Protein AF-0000000074646386 (afdb_homodimer)

pLDDT: mean 86.37, std 20.9, range [19.61, 98.94]

Radius of gyration: 27.32 Å; Cα contacts (8 Å, |Δi|>4): 917; chains: 2; bounding box: 75×150×39 Å

Solvent-accessible surface area (backbone atoms only — not comparable to full-atom values): 20561 Å² total; per-residue (Å²): 136,85,79,78,77,77,76,77,75,74,77,73,75,72,70,71,71,76,71,85,69,60,72,33,53,73,82,46,59,40,82,45,66,41,58,91,40,28,31,44,36,33,45,31,34,42,47,37,80,89,74,28,36,63,31,43,33,77,40,60,38,65,55,94,51,74,44,52,41,82,66,45,64,50,75,86,69,56,70,34,53,81,59,35,58,28,77,46,59,32,65,51,45,21,26,35,23,25,45,30,35,43,57,39,85,87,71,29,37,62,35,37,39,44,25,23,23,33,46,50,73,41,40,34,25,41,45,43,68,49,66,71,52,31,51,74,75,35,60,27,74,47,73,56,56,89,63,41,37,38,31,27,41,35,34,38,33,61,89,44,95,66,40,43,63,34,39,27,45,20,37,19,38,58,43,60,53,69,29,73,68,74,79,86,66,72,94,120,138,85,79,79,77,77,76,77,76,76,78,73,74,72,71,70,72,75,72,87,70,59,72,35,56,75,81,46,59,40,84,46,65,42,58,91,40,28,30,43,36,32,44,32,33,43,47,37,79,88,74,27,35,64,30,44,30,78,41,60,39,67,53,95,51,74,44,51,42,84,65,45,64,52,75,84,68,54,71,31,53,79,60,36,58,29,79,45,61,32,66,51,44,21,28,36,23,26,44,31,34,43,57,39,85,87,70,30,39,63,36,37,37,44,25,23,23,32,47,48,74,41,40,34,26,40,45,41,68,49,68,71,52,30,52,75,77,36,63,27,73,48,72,57,54,89,64,42,37,40,32,27,41,36,35,39,32,61,91,43,96,66,40,43,61,34,40,26,44,21,36,20,38,59,42,62,56,67,26,70,68,74,77,79,75,74,89,116

Organism: NCBI:txid231223

Foldseek 3Di:
DPPPPPPPPPPPPPVPPPPQDWQDDQQDKHWDFAPFQKAWFKKKKAADQVSLGITIGTDIDHAPQGHWADKDKDPDDFQDDQQFKHKDFDPFQWFFGIKIWGADSVSSDITIMTITIDRPQKGWDPKDKDDWQDDQRGMGIDGHDHQKGFGIKIWGQHDDPSSDIIIITIMTGIDGPDPPDPPPPDDD/DPPPPPPPPPPPPPVPPPPQDWQDDQQDKHWDFAPFQKAWFKKKWAADQVSLGITIGTDIDHAPQGHKADKDKDPDDFQDDQQFKHKDFDPFQWFFGIKIWGADSVSSDITIMTITIDRPQKGFDPKDKDDWQDDQRGMGIDGHDHQKGFGIKIWGQHDDPSSDIIIITIMTGIDGPDPPDPPPDDPD

Nearest PDB structures (foldseek):
  8d2j-assembly2_C  TM=2.102E-01  e=2.873E-01  Leptochilus wrightii
  8d2j-assembly1_A  TM=2.079E-01  e=5.913E-01  Leptochilus wrightii
  8hhl-assembly1_A  TM=3.657E-01  e=8.195E+00  Mycolicibacterium mucogenicum
  8d2j-assembly2_C  TM=2.103E-01  e=3.481E-01  Leptochilus wrightii
  8d2j-assembly1_A  TM=2.080E-01  e=7.175E-01  Leptochilus wrightii

Secondary structure (DSSP, 8-state):
----------------------SS-TT--EEEEPPTT-EEEEEEEEEETTTTEEEEEEEEE--SSS-EEEEEE-SSS-SS-TTSEEEEE-STT-EEEEEEEEEETTTTEEEEEEEEEEETTEEEEEEEEPSPS--TTS-EEEEPPTTEEEEEEEEE-TT-TT---EEEEEEEEEEE---------TT-/----------------------SS-TT--EEEEPPTT-EEEEEEEEEETTTTEEEEEEEEE--SSS-EEEEEE-SSS-SS-TTSEEEEE-STT-EEEEEEEEEETTTTEEEEEEEEEEETT-EEEEEEEPSPS--TTS-EEEEPPTTEEEEEEEEE-TT-TT---EEEEEEEEEE-------------

InterPro domains:
  IPR026645 Dermatopontin [PF14704] (25-175)
  IPR026645 Dermatopontin [PTHR15040] (8-180)

Sequence (376 aa):
MLEFCFSLLLWSVLGLAQAQTWQHDFHQNINFTCPTDQILSRLESEHDNKHQDRRWYLQCTKPKLASVTNCEWNGIGYVNDWDGFMLYQCSDDKVISGIMSVFDGYHKDRRYRFYCCDVADSVAHSCAFTSYQNDYNRKLDYEVPNGWAIKGVFSHHWNNPHEDRRFKFEICKLDSLQCERPDNDILEMLEFCFSLLLWSVLGLAQAQTWQHDFHQNINFTCPTDQILSRLESEHDNKHQDRRWYLQCTKPKLASVTNCEWNGIGYVNDWDGFMLYQCSDDKVISGIMSVFDGYHKDRRYRFYCCDVADSVAHSCAFTSYQNDYNRKLDYEVPNGWAIKGVFSHHWNNPHEDRRFKFEICKLDSLQCERPDNDILE

Structure (mmCIF, N/CA/C/O backbone):
data_AF-0000000074646386-model_v1
#
loop_
_entity.id
_entity.type
_entity.pdbx_description
1 polymer Dermatopontin
#
loop_
_atom_site.group_PDB
_atom_site.id
_atom_site.type_symbol
_atom_site.label_atom_id
_atom_site.label_alt_id
_atom_site.label_comp_id
_atom_site.label_asym_id
_atom_site.label_entity_id
_atom_site.label_seq_id
_atom_site.pdbx_PDB_ins_code
_atom_site.Cartn_x
_atom_site.Cartn_y
_atom_site.Cartn_z
_atom_site.occupancy
_atom_site.B_iso_or_equiv
_atom_site.auth_seq_id
_atom_site.auth_comp_id
_atom_site.auth_asym_id
_atom_site.auth_atom_id
_atom_site.pdbx_PDB_model_num
ATOM 1 N N . MET A 1 1 ? -24.766 75.75 0.417 1 36.97 1 MET A N 1
ATOM 2 C CA . MET A 1 1 ? -24.594 74.5 -0.294 1 36.97 1 MET A CA 1
ATOM 3 C C . MET A 1 1 ? -23.359 73.75 0.213 1 36.97 1 MET A C 1
ATOM 5 O O . MET A 1 1 ? -22.234 74.125 -0.03 1 36.97 1 MET A O 1
ATOM 9 N N . LEU A 1 2 ? -23.438 73.188 1.522 1 45.72 2 LEU A N 1
ATOM 10 C CA . LEU A 1 2 ? -22.438 72.375 2.246 1 45.72 2 LEU A CA 1
ATOM 11 C C . LEU A 1 2 ? -22.141 71.125 1.522 1 45.72 2 LEU A C 1
ATOM 13 O O . LEU A 1 2 ? -23.047 70.25 1.317 1 45.72 2 LEU A O 1
ATOM 17 N N . GLU A 1 3 ? -21.172 71.062 0.597 1 46.97 3 GLU A N 1
ATOM 18 C CA . GLU A 1 3 ? -20.641 69.875 -0.07 1 46.97 3 GLU A CA 1
ATOM 19 C C . GLU A 1 3 ? -20.094 68.875 0.942 1 46.97 3 GLU A C 1
ATOM 21 O O . GLU A 1 3 ? -19.203 69.188 1.722 1 46.97 3 GLU A O 1
ATOM 26 N N . PHE A 1 4 ? -20.969 67.938 1.471 1 50.41 4 PHE A N 1
ATOM 27 C CA . PHE A 1 4 ? -20.531 66.75 2.244 1 50.41 4 PHE A CA 1
ATOM 28 C C . PHE A 1 4 ? -19.594 65.875 1.429 1 50.41 4 PHE A C 1
ATOM 30 O O . PHE A 1 4 ? -19.953 65.375 0.364 1 50.41 4 PHE A O 1
ATOM 37 N N . CYS A 1 5 ? -18.266 66.125 1.485 1 44.88 5 CYS A N 1
ATOM 38 C CA . CYS A 1 5 ? -17.234 65.25 0.971 1 44.88 5 CYS A CA 1
ATOM 39 C C . CYS A 1 5 ? -17.312 63.875 1.652 1 44.88 5 CYS A C 1
ATOM 41 O O . CYS A 1 5 ? -17.078 63.781 2.857 1 44.88 5 CYS A O 1
ATOM 43 N N . PHE A 1 6 ? -18.219 62.938 1.214 1 46.97 6 PHE A N 1
ATOM 44 C CA . PHE A 1 6 ? -18.172 61.531 1.631 1 46.97 6 PHE A CA 1
ATOM 45 C C . PHE A 1 6 ? -16.797 60.938 1.358 1 46.97 6 PHE A C 1
ATOM 47 O O . PHE A 1 6 ? -16.391 60.812 0.204 1 46.97 6 PHE A O 1
ATOM 54 N N . SER A 1 7 ? -15.812 61.125 2.254 1 44.91 7 SER A N 1
ATOM 55 C CA . SER A 1 7 ? -14.586 60.344 2.152 1 44.91 7 SER A CA 1
ATOM 56 C C . SER A 1 7 ? -14.875 58.844 2.256 1 44.91 7 SER A C 1
ATOM 58 O O . SER A 1 7 ? -15.414 58.375 3.262 1 44.91 7 SER A O 1
ATOM 60 N N . LEU A 1 8 ? -15.102 58.156 1.146 1 44.5 8 LEU A N 1
ATOM 61 C CA . LEU A 1 8 ? -15.094 56.688 1.091 1 44.5 8 LEU A CA 1
ATOM 62 C C . LEU A 1 8 ? -13.789 56.125 1.645 1 44.5 8 LEU A C 1
ATOM 64 O O . LEU A 1 8 ? -12.727 56.312 1.046 1 44.5 8 LEU A O 1
ATOM 68 N N . LEU A 1 9 ? -13.641 56.094 2.99 1 44.88 9 LEU A N 1
ATOM 69 C CA . LEU A 1 9 ? -12.555 55.281 3.541 1 44.88 9 LEU A CA 1
ATOM 70 C C . LEU A 1 9 ? -12.617 53.844 3.004 1 44.88 9 LEU A C 1
ATOM 72 O O . LEU A 1 9 ? -13.578 53.125 3.275 1 44.88 9 LEU A O 1
ATOM 76 N N . LEU A 1 10 ? -11.977 53.562 1.865 1 44.94 10 LEU A N 1
ATOM 77 C CA . LEU A 1 10 ? -11.703 52.219 1.432 1 44.94 10 LEU A CA 1
ATOM 78 C C . LEU A 1 10 ? -10.992 51.438 2.525 1 44.94 10 LEU A C 1
ATOM 80 O O . LEU A 1 10 ? -9.844 51.719 2.869 1 44.94 10 LEU A O 1
ATOM 84 N N . TRP A 1 11 ? -11.719 50.844 3.51 1 46.44 11 TRP A N 1
ATOM 85 C CA . TRP A 1 11 ? -11.133 49.812 4.359 1 46.44 11 TRP A CA 1
ATOM 86 C C . TRP A 1 11 ? -10.445 48.719 3.521 1 46.44 11 TRP A C 1
ATOM 88 O O . TRP A 1 11 ? -11.109 47.969 2.818 1 46.44 11 TRP A O 1
ATOM 98 N N . SER A 1 12 ? -9.25 48.969 3.023 1 44.12 12 SER A N 1
ATOM 99 C CA . SER A 1 12 ? -8.445 47.844 2.535 1 44.12 12 SER A CA 1
ATOM 100 C C . SER A 1 12 ? -8.383 46.719 3.566 1 44.12 12 SER A C 1
ATOM 102 O O . SER A 1 12 ? -7.863 46.906 4.668 1 44.12 12 SER A O 1
ATOM 104 N N . VAL A 1 13 ? -9.352 45.875 3.693 1 45.47 13 VAL A N 1
ATOM 105 C CA . VAL A 1 13 ? -9.164 44.594 4.379 1 45.47 13 VAL A CA 1
ATOM 106 C C . VAL A 1 13 ? -7.855 43.969 3.922 1 45.47 13 VAL A C 1
ATOM 108 O O . VAL A 1 13 ? -7.758 43.469 2.791 1 45.47 13 VAL A O 1
ATOM 111 N N . LEU A 1 14 ? -6.707 44.531 4.227 1 42.03 14 LEU A N 1
ATOM 112 C CA . LEU A 1 14 ? -5.531 43.656 4.16 1 42.03 14 LEU A CA 1
ATOM 113 C C . LEU A 1 14 ? -5.832 42.281 4.754 1 42.03 14 LEU A C 1
ATOM 115 O O . LEU A 1 14 ? -6.02 42.156 5.965 1 42.03 14 LEU A O 1
ATOM 119 N N . GLY A 1 15 ? -6.617 41.438 4.113 1 45.84 15 GLY A N 1
ATOM 120 C CA . GLY A 1 15 ? -6.566 40.062 4.516 1 45.84 15 GLY A CA 1
ATOM 121 C C . GLY A 1 15 ? -5.184 39.594 4.953 1 45.84 15 GLY A C 1
ATOM 122 O O . GLY A 1 15 ? -4.277 39.469 4.129 1 45.84 15 GLY A O 1
ATOM 123 N N . LEU A 1 16 ? -4.645 39.938 6.016 1 45.34 16 LEU A N 1
ATOM 124 C CA . LEU A 1 16 ? -3.473 39.281 6.594 1 45.34 16 LEU A CA 1
ATOM 125 C C . LEU A 1 16 ? -3.451 37.812 6.254 1 45.34 16 LEU A C 1
ATOM 127 O O . LEU A 1 16 ? -4.363 37.062 6.633 1 45.34 16 LEU A O 1
ATOM 131 N N . ALA A 1 17 ? -3.025 37.438 5.102 1 49.69 17 ALA A N 1
ATOM 132 C CA . ALA A 1 17 ? -2.684 36.031 4.871 1 49.69 17 ALA A CA 1
ATOM 133 C C . ALA A 1 17 ? -2.094 35.406 6.129 1 49.69 17 ALA A C 1
ATOM 135 O O . ALA A 1 17 ? -1.042 35.812 6.613 1 49.69 17 ALA A O 1
ATOM 136 N N . GLN A 1 18 ? -2.904 35 7.074 1 50.94 18 GLN A N 1
ATOM 137 C CA . GLN A 1 18 ? -2.363 34.281 8.211 1 50.94 18 GLN A CA 1
ATOM 138 C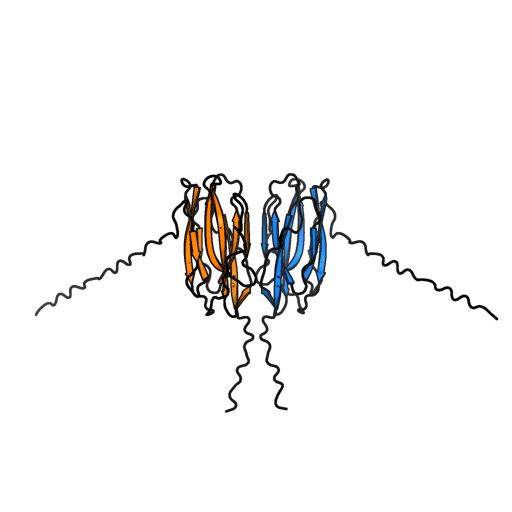 C . GLN A 1 18 ? -1.204 33.375 7.789 1 50.94 18 GLN A C 1
ATOM 140 O O . GLN A 1 18 ? -1.321 32.625 6.828 1 50.94 18 GLN A O 1
ATOM 145 N N . ALA A 1 19 ? 0.027 33.812 7.891 1 58.78 19 ALA A N 1
ATOM 146 C CA . ALA A 1 19 ? 1.279 33.125 7.621 1 58.78 19 ALA A CA 1
ATOM 147 C C . ALA A 1 19 ? 1.183 31.656 8.031 1 58.78 19 ALA A C 1
ATOM 149 O O . ALA A 1 19 ? 0.735 31.344 9.133 1 58.78 19 ALA A O 1
ATOM 150 N N . GLN A 1 20 ? 1.155 30.688 7.254 1 66.75 20 GLN A N 1
ATOM 151 C CA . GLN A 1 20 ? 1.256 29.266 7.543 1 66.75 20 GLN A CA 1
ATOM 152 C C . GLN A 1 20 ? 2.363 28.984 8.555 1 66.75 20 GLN A C 1
ATOM 154 O O . GLN A 1 20 ? 3.502 29.422 8.375 1 66.75 20 GLN A O 1
ATOM 159 N N . THR A 1 21 ? 1.935 28.609 9.766 1 88.12 21 THR A N 1
ATOM 160 C CA . THR A 1 21 ? 2.953 28.25 10.75 1 88.12 21 THR A CA 1
ATOM 161 C C . THR A 1 21 ? 3.213 26.75 10.742 1 88.12 21 THR A C 1
ATOM 163 O O . THR A 1 21 ? 2.279 25.953 10.859 1 88.12 21 THR A O 1
ATOM 166 N N . TRP A 1 22 ? 4.52 26.406 10.422 1 96.38 22 TRP A N 1
ATOM 167 C CA . TRP A 1 22 ? 4.957 25.016 10.484 1 96.38 22 TRP A CA 1
ATOM 168 C C . TRP A 1 22 ? 4.711 24.422 11.867 1 96.38 22 TRP A C 1
ATOM 170 O O . TRP A 1 22 ? 4.836 25.125 12.875 1 96.38 22 TRP A O 1
ATOM 180 N N . GLN A 1 23 ? 4.383 23.141 11.93 1 97.19 23 GLN A N 1
ATOM 181 C CA . GLN A 1 23 ? 4.137 22.469 13.203 1 97.19 23 GLN A CA 1
ATOM 182 C C . GLN A 1 23 ? 5.418 22.359 14.023 1 97.19 23 GLN A C 1
ATOM 184 O O . GLN A 1 23 ? 5.371 22.25 15.25 1 97.19 23 GLN A O 1
ATOM 189 N N . HIS A 1 24 ? 6.523 22.312 13.422 1 97.56 24 HIS A N 1
ATOM 190 C CA . HIS A 1 24 ? 7.84 22.234 14.047 1 97.56 24 HIS A CA 1
ATOM 191 C C . HIS A 1 24 ? 8.914 22.812 13.133 1 97.56 24 HIS A C 1
ATOM 193 O O . HIS A 1 24 ? 8.695 22.969 11.93 1 97.56 24 HIS A O 1
ATOM 199 N N . ASP A 1 25 ? 10.047 23.141 13.734 1 97.38 25 ASP A N 1
ATOM 200 C CA . ASP A 1 25 ? 11.203 23.547 12.945 1 97.38 25 ASP A CA 1
ATOM 201 C C . ASP A 1 25 ? 12.102 22.359 12.633 1 97.38 25 ASP A C 1
ATOM 203 O O . ASP A 1 25 ? 11.875 21.25 13.125 1 97.38 25 ASP A O 1
ATOM 207 N N . PHE A 1 26 ? 13.102 22.641 11.711 1 98.12 26 PHE A N 1
ATOM 208 C CA . PHE A 1 26 ? 14.047 21.594 11.352 1 98.12 26 PHE A CA 1
ATOM 209 C C . PHE A 1 26 ? 14.727 21.031 12.594 1 98.12 26 PHE A C 1
ATOM 211 O O . PHE A 1 26 ? 15.031 21.766 13.531 1 98.12 26 PHE A O 1
ATOM 218 N N . HIS A 1 27 ? 14.953 19.703 12.57 1 98.38 27 HIS A N 1
ATOM 219 C CA . HIS A 1 27 ? 15.648 18.938 13.602 1 98.38 27 HIS A CA 1
ATOM 220 C C . HIS A 1 27 ? 14.805 18.828 14.867 1 98.38 27 HIS A C 1
ATOM 222 O O . HIS A 1 27 ? 15.25 18.266 15.867 1 98.38 27 HIS A O 1
ATOM 228 N N . GLN A 1 28 ? 13.594 19.391 14.883 1 98.31 28 GLN A N 1
ATOM 229 C CA . GLN A 1 28 ? 12.68 19.25 16.016 1 98.31 28 GLN A CA 1
ATOM 230 C C . GLN A 1 28 ? 11.695 18.109 15.773 1 98.31 28 GLN A C 1
ATOM 232 O O . GLN A 1 28 ? 11.398 17.766 14.633 1 98.31 28 GLN A O 1
ATOM 237 N N . ASN A 1 29 ? 11.219 17.531 16.875 1 98.06 29 ASN A N 1
ATOM 238 C CA . ASN A 1 29 ? 10.203 16.484 16.797 1 98.06 29 ASN A CA 1
ATOM 239 C C . ASN A 1 29 ? 8.82 17.062 16.547 1 98.06 29 ASN A C 1
ATOM 241 O O . ASN A 1 29 ? 8.57 18.234 16.859 1 98.06 29 ASN A O 1
ATOM 245 N N . ILE A 1 30 ? 7.992 16.281 15.938 1 98.12 30 ILE A N 1
ATOM 246 C CA . ILE A 1 30 ? 6.586 16.641 15.805 1 98.12 30 ILE A CA 1
ATOM 247 C C . ILE A 1 30 ? 5.719 15.617 16.531 1 98.12 30 ILE A C 1
ATOM 249 O O . ILE A 1 30 ? 6.012 14.422 16.516 1 98.12 30 ILE A O 1
ATOM 253 N N . ASN A 1 31 ? 4.785 16.062 17.312 1 98.12 31 ASN A N 1
ATOM 254 C CA . ASN A 1 31 ? 3.717 15.312 17.969 1 98.12 31 ASN A CA 1
ATOM 255 C C . ASN A 1 31 ? 2.365 16 17.797 1 98.12 31 ASN A C 1
ATOM 257 O O . ASN A 1 31 ? 1.958 16.797 18.641 1 98.12 31 ASN A O 1
ATOM 261 N N . PHE A 1 32 ? 1.747 15.609 16.703 1 98.56 32 PHE A N 1
ATOM 262 C CA . PHE A 1 32 ? 0.55 16.328 16.281 1 98.56 32 PHE A CA 1
ATOM 263 C C . PHE A 1 32 ? -0.645 15.383 16.203 1 98.56 32 PHE A C 1
ATOM 265 O O . PHE A 1 32 ? -0.554 14.305 15.617 1 98.56 32 PHE A O 1
ATOM 272 N N . THR A 1 33 ? -1.726 15.766 16.828 1 98.62 33 THR A N 1
ATOM 273 C CA . THR A 1 33 ? -3.018 15.125 16.609 1 98.62 33 THR A CA 1
ATOM 274 C C . THR A 1 33 ? -4.07 16.156 16.203 1 98.62 33 THR A C 1
ATOM 276 O O . THR A 1 33 ? -4.059 17.281 16.688 1 98.62 33 THR A O 1
ATOM 279 N N . CYS A 1 34 ? -4.957 15.727 15.359 1 98.31 34 CYS A N 1
ATOM 280 C CA . CYS A 1 34 ? -6.055 16.594 14.945 1 98.31 34 CYS A CA 1
ATOM 281 C C . CYS A 1 34 ? -6.953 16.938 16.125 1 98.31 34 CYS A C 1
ATOM 283 O O . CYS A 1 34 ? -7.094 16.125 17.062 1 98.31 34 CYS A O 1
ATOM 285 N N . PRO A 1 35 ? -7.59 18.125 16.031 1 96.56 35 PRO A N 1
ATOM 286 C CA . PRO A 1 35 ? -8.641 18.406 17.016 1 96.56 35 PRO A CA 1
ATOM 287 C C . PRO A 1 35 ? -9.742 17.359 17.031 1 96.56 35 PRO A C 1
ATOM 289 O O . PRO A 1 35 ? -9.875 16.578 16.078 1 96.56 35 PRO A O 1
ATOM 292 N N . THR A 1 36 ? -10.477 17.391 18.172 1 95.31 36 THR A N 1
ATOM 293 C CA . THR A 1 36 ? -11.562 16.438 18.359 1 95.31 36 THR A CA 1
ATOM 294 C C . THR A 1 36 ? -12.469 16.391 17.125 1 95.31 36 THR A C 1
ATOM 296 O O . THR A 1 36 ? -12.812 17.438 16.578 1 95.31 36 THR A O 1
ATOM 299 N N . ASP A 1 37 ? -12.797 15.312 16.641 1 96.44 37 ASP A N 1
ATOM 300 C CA . ASP A 1 37 ? -13.758 15.016 15.578 1 96.44 37 ASP A CA 1
ATOM 301 C C . ASP A 1 37 ? -13.188 15.383 14.211 1 96.44 37 ASP A C 1
ATOM 303 O O . ASP A 1 37 ? -13.945 15.625 13.266 1 96.44 37 ASP A O 1
ATOM 307 N N . GLN A 1 38 ? -11.891 15.477 14.156 1 97.44 38 GLN A N 1
ATOM 308 C CA . GLN A 1 38 ? -11.305 15.828 12.867 1 97.44 38 GLN A CA 1
ATOM 309 C C . GLN A 1 38 ? -10.266 14.797 12.438 1 97.44 38 GLN A C 1
ATOM 311 O O . GLN A 1 38 ? -9.727 14.07 13.266 1 97.44 38 GLN A O 1
ATOM 316 N N . ILE A 1 39 ? -10.055 14.719 11.117 1 98.44 39 ILE A N 1
ATOM 317 C CA . ILE A 1 39 ? -9.055 13.844 10.508 1 98.44 39 ILE A CA 1
ATOM 318 C C . ILE A 1 39 ? -8.109 14.672 9.633 1 98.44 39 ILE A C 1
ATOM 320 O O . ILE A 1 39 ? -8.43 15.797 9.25 1 98.44 39 ILE A O 1
ATOM 324 N N . LEU A 1 40 ? -6.938 14.141 9.414 1 98.62 40 LEU A N 1
ATOM 325 C CA . LEU A 1 40 ? -5.941 14.828 8.594 1 98.62 40 LEU A CA 1
ATOM 326 C C . LEU A 1 40 ? -6.484 15.109 7.195 1 98.62 40 LEU A C 1
ATOM 328 O O . LEU A 1 40 ? -7.043 14.219 6.555 1 98.62 40 LEU A O 1
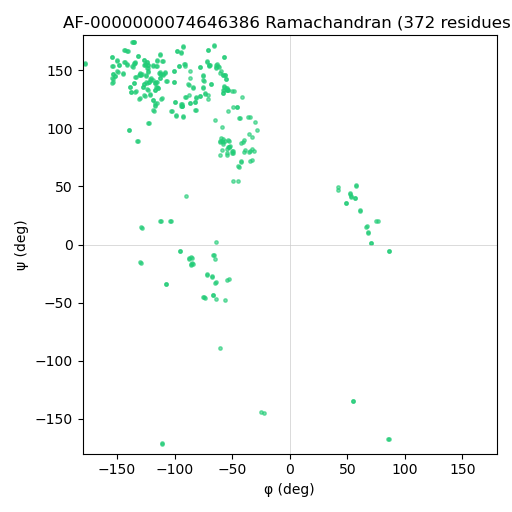ATOM 332 N N . SER A 1 41 ? -6.355 16.359 6.711 1 98.06 41 SER A N 1
ATOM 333 C CA . SER A 1 41 ? -6.984 16.719 5.441 1 98.06 41 SER A CA 1
ATOM 334 C C . SER A 1 41 ? -5.996 17.391 4.504 1 98.06 41 SER A C 1
ATOM 336 O O . SER A 1 41 ? -6.258 17.531 3.307 1 98.06 41 SER A O 1
ATOM 338 N N . ARG A 1 42 ? -4.906 17.844 4.949 1 98.25 42 ARG A N 1
ATOM 339 C CA . ARG A 1 42 ? -3.898 18.5 4.125 1 98.25 42 ARG A CA 1
ATOM 340 C C . ARG A 1 42 ? -2.51 18.375 4.738 1 98.25 42 ARG A C 1
ATOM 342 O O . ARG A 1 42 ? -2.354 18.469 5.957 1 98.25 42 ARG A O 1
ATOM 349 N N . LEU A 1 43 ? -1.547 18.125 3.893 1 98.69 43 LEU A N 1
ATOM 350 C CA . LEU A 1 43 ? -0.156 18 4.309 1 98.69 43 LEU A CA 1
ATOM 351 C C . LEU A 1 43 ? 0.757 18.859 3.453 1 98.69 43 LEU A C 1
ATOM 353 O O . LEU A 1 43 ? 0.711 18.797 2.223 1 98.69 43 LEU A O 1
ATOM 357 N N . GLU A 1 44 ? 1.51 19.672 4.09 1 98.5 44 GLU A N 1
ATOM 358 C CA . GLU A 1 44 ? 2.613 20.375 3.453 1 98.5 44 GLU A CA 1
ATOM 359 C C . GLU A 1 44 ? 3.941 20.062 4.133 1 98.5 44 GLU A C 1
ATOM 361 O O . GLU A 1 44 ? 3.998 19.891 5.352 1 98.5 44 GLU A O 1
ATOM 366 N N . SER A 1 45 ? 4.949 19.953 3.334 1 98.38 45 SER A N 1
ATOM 367 C CA . SER A 1 45 ? 6.277 19.703 3.877 1 98.38 45 SER A CA 1
ATOM 368 C C . SER A 1 45 ? 7.359 20.328 3 1 98.38 45 SER A C 1
ATOM 370 O O . SER A 1 45 ? 7.18 20.469 1.787 1 98.38 45 SER A O 1
ATOM 372 N N . GLU A 1 46 ? 8.383 20.703 3.65 1 97.19 46 GLU A N 1
ATOM 373 C CA . GLU A 1 46 ? 9.539 21.219 2.926 1 97.19 46 GLU A CA 1
ATOM 374 C C . GLU A 1 46 ? 10.844 20.625 3.469 1 97.19 46 GLU A C 1
ATOM 376 O O . GLU A 1 46 ? 10.984 20.438 4.68 1 97.19 46 GLU A O 1
ATOM 381 N N . HIS A 1 47 ? 11.672 20.328 2.57 1 97.44 47 HIS A N 1
ATOM 382 C CA . HIS A 1 47 ? 13.016 19.859 2.908 1 97.44 47 HIS A CA 1
ATOM 383 C C . HIS A 1 47 ? 14.039 20.984 2.773 1 97.44 47 HIS A C 1
ATOM 385 O O . HIS A 1 47 ? 13.93 21.828 1.88 1 97.44 47 HIS A O 1
ATOM 391 N N . ASP A 1 48 ? 14.914 20.969 3.711 1 97 48 ASP A N 1
ATOM 392 C CA . ASP A 1 48 ? 16.031 21.906 3.635 1 97 48 ASP A CA 1
ATOM 393 C C . ASP A 1 48 ? 17.359 21.172 3.52 1 97 48 ASP A C 1
ATOM 395 O O . ASP A 1 48 ? 17.734 20.406 4.414 1 97 48 ASP A O 1
ATOM 399 N N . ASN A 1 49 ? 18.062 21.422 2.42 1 94.81 49 ASN A N 1
ATOM 400 C CA . ASN A 1 49 ? 19.312 20.719 2.131 1 94.81 49 ASN A CA 1
ATOM 401 C C . ASN A 1 49 ? 20.391 21.031 3.17 1 94.81 49 ASN A C 1
ATOM 403 O O . ASN A 1 49 ? 21.281 20.203 3.41 1 94.81 49 ASN A O 1
ATOM 407 N N . LYS A 1 50 ? 20.375 22.203 3.691 1 95.31 50 LYS A N 1
ATOM 408 C CA . LYS A 1 50 ? 21.344 22.562 4.734 1 95.31 50 LYS A CA 1
ATOM 409 C C . LYS A 1 50 ? 21.094 21.75 6.008 1 95.31 50 LYS A C 1
ATOM 411 O O . LYS A 1 50 ? 22.016 21.203 6.598 1 95.31 50 LYS A O 1
ATOM 416 N N . HIS A 1 51 ? 19.844 21.609 6.402 1 96.94 51 HIS A N 1
ATOM 417 C CA . HIS A 1 51 ? 19.453 20.922 7.625 1 96.94 51 HIS A CA 1
ATOM 418 C C . HIS A 1 51 ? 19.312 19.422 7.387 1 96.94 51 HIS A C 1
ATOM 420 O O . HIS A 1 51 ? 19.266 18.641 8.336 1 96.94 51 HIS A O 1
ATOM 426 N N . GLN A 1 52 ? 19.188 19.031 6.086 1 96.06 52 GLN A N 1
ATOM 427 C CA . GLN A 1 52 ? 18.969 17.641 5.695 1 96.06 52 GLN A CA 1
ATOM 428 C C . GLN A 1 52 ? 17.781 17.031 6.445 1 96.06 52 GLN A C 1
ATOM 430 O O . GLN A 1 52 ? 17.891 15.945 7.02 1 96.06 52 GLN A O 1
ATOM 435 N N . ASP A 1 53 ? 16.734 17.812 6.52 1 97.12 53 ASP A N 1
ATOM 436 C CA . ASP A 1 53 ? 15.516 17.453 7.234 1 97.12 53 ASP A CA 1
ATOM 437 C C . ASP A 1 53 ? 14.289 18.094 6.598 1 97.12 53 ASP A C 1
ATOM 439 O O . ASP A 1 53 ? 14.414 19.078 5.855 1 97.12 53 ASP A O 1
ATOM 443 N N . ARG A 1 54 ? 13.102 17.5 6.875 1 97.31 54 ARG A N 1
ATOM 444 C CA . ARG A 1 54 ? 11.836 18.078 6.438 1 97.31 54 ARG A CA 1
ATOM 445 C C . ARG A 1 54 ? 11.016 18.562 7.625 1 97.31 54 ARG A C 1
ATOM 447 O O . ARG A 1 54 ? 11.062 17.984 8.703 1 97.31 54 ARG A O 1
ATOM 454 N N . ARG A 1 55 ? 10.281 19.594 7.441 1 97.94 55 ARG A N 1
ATOM 455 C CA . ARG A 1 55 ? 9.281 20.062 8.406 1 97.94 55 ARG A CA 1
ATOM 456 C C . ARG A 1 55 ? 7.875 19.969 7.828 1 97.94 55 ARG A C 1
ATOM 458 O O . ARG A 1 55 ? 7.703 19.891 6.609 1 97.94 55 ARG A O 1
ATOM 465 N N . TRP A 1 56 ? 6.91 19.922 8.727 1 98.5 56 TRP A N 1
ATOM 466 C CA . TRP A 1 56 ? 5.551 19.609 8.297 1 98.5 56 TRP A CA 1
ATOM 467 C C . TRP A 1 56 ? 4.578 20.703 8.727 1 98.5 56 TRP A C 1
ATOM 469 O O . TRP A 1 56 ? 4.727 21.281 9.805 1 98.5 56 TRP A O 1
ATOM 479 N N . TYR A 1 57 ? 3.689 21.031 7.871 1 98.25 57 TYR A N 1
ATOM 480 C CA . TYR A 1 57 ? 2.453 21.75 8.156 1 98.25 57 TYR A CA 1
ATOM 481 C C . TYR A 1 57 ? 1.235 20.875 7.863 1 98.25 57 TYR A C 1
ATOM 483 O O . TYR A 1 57 ? 1.069 20.391 6.742 1 98.25 57 TYR A O 1
ATOM 491 N N . LEU A 1 58 ? 0.433 20.688 8.922 1 98.56 58 LEU A N 1
ATOM 492 C CA . LEU A 1 58 ? -0.683 19.75 8.836 1 98.56 58 LEU A CA 1
ATOM 493 C C . LEU A 1 58 ? -2.004 20.453 9.141 1 98.56 58 LEU A C 1
ATOM 495 O O . LEU A 1 58 ? -2.072 21.297 10.039 1 98.56 58 LEU A O 1
ATOM 499 N N . GLN A 1 59 ? -3.004 20.078 8.367 1 98.19 59 GLN A N 1
ATOM 500 C CA . GLN A 1 59 ? -4.352 20.594 8.609 1 98.19 59 GLN A CA 1
ATOM 501 C C . GLN A 1 59 ? -5.352 19.438 8.75 1 98.19 59 GLN A C 1
ATOM 503 O O . GLN A 1 59 ? -5.129 18.344 8.227 1 98.19 59 GLN A O 1
ATOM 508 N N . CYS A 1 60 ? -6.426 19.766 9.484 1 97.75 60 CYS A N 1
ATOM 509 C CA . CYS A 1 60 ? -7.465 18.766 9.742 1 97.75 60 CYS A CA 1
ATOM 510 C C . CYS A 1 60 ? -8.836 19.297 9.336 1 97.75 60 CYS A C 1
ATOM 512 O O . CYS A 1 60 ? -9.016 20.5 9.156 1 97.75 60 CYS A O 1
ATOM 514 N N . THR A 1 61 ? -9.727 18.391 9.125 1 97.06 61 THR A N 1
ATOM 515 C CA . THR A 1 61 ? -11.109 18.734 8.812 1 97.06 61 THR A CA 1
ATOM 516 C C . THR A 1 61 ? -12.078 17.766 9.5 1 97.06 61 THR A C 1
ATOM 518 O O . THR A 1 61 ? -11.695 16.656 9.852 1 97.06 61 THR A O 1
ATOM 521 N N . LYS A 1 62 ? -13.266 18.281 9.695 1 95.44 62 LYS A N 1
ATOM 522 C CA . LYS A 1 62 ? -14.336 17.406 10.156 1 95.44 62 LYS A CA 1
ATOM 523 C C . LYS A 1 62 ? -14.953 16.641 9 1 95.44 62 LYS A C 1
ATOM 525 O O . LYS A 1 62 ? -15.484 17.234 8.062 1 95.44 62 LYS A O 1
ATOM 530 N N . PRO A 1 63 ? -14.812 15.297 9.031 1 94.12 63 PRO A N 1
ATOM 531 C CA . PRO A 1 63 ? -15.484 14.562 7.949 1 94.12 63 PRO A CA 1
ATOM 532 C C . PRO A 1 63 ? -17 14.711 7.984 1 94.12 63 PRO A C 1
ATOM 534 O O . PRO A 1 63 ? -17.562 15.055 9.023 1 94.12 63 PRO A O 1
ATOM 537 N N . LYS A 1 64 ? -17.609 14.531 6.738 1 82.88 64 LYS A N 1
ATOM 538 C CA . LYS A 1 64 ? -19.047 14.68 6.605 1 82.88 64 LYS A CA 1
ATOM 539 C C . LYS A 1 64 ? -19.781 13.805 7.617 1 82.88 64 LYS A C 1
ATOM 541 O O . LYS A 1 64 ? -20.875 14.164 8.07 1 82.88 64 LYS A O 1
ATOM 546 N N . LEU A 1 65 ? -18.984 12.758 7.828 1 69.44 65 LEU A N 1
ATOM 547 C CA . LEU A 1 65 ? -19.594 11.906 8.836 1 69.44 65 LEU A CA 1
ATOM 548 C C . LEU A 1 65 ? -19.203 12.352 10.242 1 69.44 65 LEU A C 1
ATOM 550 O O . LEU A 1 65 ? -18.234 13.078 10.414 1 69.44 65 LEU A O 1
ATOM 554 N N . ALA A 1 66 ? -20.047 12.289 11.195 1 66.31 66 ALA A N 1
ATOM 555 C CA . ALA A 1 66 ? -20.141 13.133 12.383 1 66.31 66 ALA A CA 1
ATOM 556 C C . ALA A 1 66 ? -19.031 12.805 13.391 1 66.31 66 ALA A C 1
ATOM 558 O O . ALA A 1 66 ? -18.406 13.711 13.953 1 66.31 66 ALA A O 1
ATOM 559 N N . SER A 1 67 ? -18.734 11.594 13.711 1 89.31 67 SER A N 1
ATOM 560 C CA . SER A 1 67 ? -17.891 11.445 14.883 1 89.31 67 SER A CA 1
ATOM 561 C C . SER A 1 67 ? -16.625 10.641 14.555 1 89.31 67 SER A C 1
ATOM 563 O O . SER A 1 67 ? -16.672 9.703 13.766 1 89.31 67 SER A O 1
ATOM 565 N N . VAL A 1 68 ? -15.516 11.102 14.984 1 96.19 68 VAL A N 1
ATOM 566 C CA . VAL A 1 68 ? -14.219 10.438 14.922 1 96.19 68 VAL A CA 1
ATOM 567 C C . VAL A 1 68 ? -13.875 9.852 16.281 1 96.19 68 VAL A C 1
ATOM 569 O O . VAL A 1 68 ? -13.805 10.578 17.281 1 96.19 68 VAL A O 1
ATOM 572 N N . THR A 1 69 ? -13.812 8.516 16.297 1 95.31 69 THR A N 1
ATOM 573 C CA . THR A 1 69 ? -13.68 7.832 17.578 1 95.31 69 THR A CA 1
ATOM 574 C C . THR A 1 69 ? -12.625 6.727 17.5 1 95.31 69 THR A C 1
ATOM 576 O O . THR A 1 69 ? -12.047 6.492 16.438 1 95.31 69 THR A O 1
ATOM 579 N N . ASN A 1 70 ? -12.305 6.078 18.672 1 96.62 70 ASN A N 1
ATOM 580 C CA . ASN A 1 70 ? -11.414 4.926 18.766 1 96.62 70 ASN A CA 1
ATOM 581 C C . ASN A 1 70 ? -10.031 5.23 18.203 1 96.62 70 ASN A C 1
ATOM 583 O O . ASN A 1 70 ? -9.539 4.496 17.344 1 96.62 70 ASN A O 1
ATOM 587 N N . CYS A 1 71 ? -9.547 6.293 18.672 1 98 71 CYS A N 1
ATOM 588 C CA . CYS A 1 71 ? -8.266 6.762 18.156 1 98 71 CYS A CA 1
ATOM 589 C C . CYS A 1 71 ? -7.105 6.148 18.922 1 98 71 CYS A C 1
ATOM 591 O O . CYS A 1 71 ? -7.172 6.02 20.156 1 98 71 CYS A O 1
ATOM 593 N N . GLU A 1 72 ? -6.039 5.719 18.188 1 98.25 72 GLU A N 1
ATOM 594 C CA . GLU A 1 72 ? -4.852 5.148 18.828 1 98.25 72 GLU A CA 1
ATOM 595 C C . GLU A 1 72 ? -3.615 5.344 17.953 1 98.25 72 GLU A C 1
ATOM 597 O O . GLU A 1 72 ? -3.713 5.375 16.719 1 98.25 72 GLU A O 1
ATOM 602 N N . TRP A 1 73 ? -2.52 5.512 18.625 1 98.62 73 TRP A N 1
ATOM 603 C CA . TRP A 1 73 ? -1.252 5.457 17.906 1 98.62 73 TRP A CA 1
ATOM 604 C C . TRP A 1 73 ? -0.951 4.039 17.438 1 98.62 73 TRP A C 1
ATOM 606 O O . TRP A 1 73 ? -1.414 3.068 18.047 1 98.62 73 TRP A O 1
ATOM 616 N N . ASN A 1 74 ? -0.123 4.039 16.297 1 97.12 74 ASN A N 1
ATOM 617 C CA . ASN A 1 74 ? 0.282 2.707 15.859 1 97.12 74 ASN A CA 1
ATOM 618 C C . ASN A 1 74 ? 1.049 1.964 16.953 1 97.12 74 ASN A C 1
ATOM 620 O O . ASN A 1 74 ? 1.756 2.58 17.75 1 97.12 74 ASN A O 1
ATOM 624 N N . GLY A 1 75 ? 1.002 0.72 17.047 1 90 75 GLY A N 1
ATOM 625 C CA . GLY A 1 75 ? 1.648 -0.182 17.984 1 90 75 GLY A CA 1
ATOM 626 C C . GLY A 1 75 ? 2.924 0.386 18.578 1 90 75 GLY A C 1
ATOM 627 O O . GLY A 1 75 ? 3.041 1.6 18.766 1 90 75 GLY A O 1
ATOM 628 N N . ILE A 1 76 ? 3.811 -0.471 18.766 1 91 76 ILE A N 1
ATOM 629 C CA . ILE A 1 76 ? 5.016 -0.071 19.484 1 91 76 ILE A CA 1
ATOM 630 C C . ILE A 1 76 ? 6.062 0.431 18.484 1 91 76 ILE A C 1
ATOM 632 O O . ILE A 1 76 ? 6.352 -0.234 17.484 1 91 76 ILE A O 1
ATOM 636 N N . GLY A 1 77 ? 6.473 1.594 18.828 1 94.62 77 GLY A N 1
ATOM 637 C CA . GLY A 1 77 ? 7.613 2.1 18.094 1 94.62 77 GLY A CA 1
ATOM 638 C C . GLY A 1 77 ? 7.227 2.799 16.797 1 94.62 77 GLY A C 1
ATOM 639 O O . GLY A 1 77 ? 6.082 3.232 16.641 1 94.62 77 GLY A O 1
ATOM 640 N N . TYR A 1 78 ? 8.188 3.051 15.984 1 98.12 78 TYR A N 1
ATOM 641 C CA . TYR A 1 78 ? 8.031 3.771 14.727 1 98.12 78 TYR A CA 1
ATOM 642 C C . TYR A 1 78 ? 7.75 2.809 13.578 1 98.12 78 TYR A C 1
ATOM 644 O O . TYR A 1 78 ? 8.094 1.627 13.656 1 98.12 78 TYR A O 1
ATOM 652 N N . VAL A 1 79 ? 7.098 3.336 12.547 1 97.81 79 VAL A N 1
ATOM 653 C CA . VAL A 1 79 ? 6.625 2.461 11.484 1 97.81 79 VAL A CA 1
ATOM 654 C C . VAL A 1 79 ? 7.738 2.238 10.461 1 97.81 79 VAL A C 1
ATOM 656 O O . VAL A 1 79 ? 7.613 1.39 9.578 1 97.81 79 VAL A O 1
ATOM 659 N N . ASN A 1 80 ? 8.82 2.992 10.531 1 96.19 80 ASN A N 1
ATOM 660 C CA . ASN A 1 80 ? 9.953 2.83 9.633 1 96.19 80 ASN A CA 1
ATOM 661 C C . ASN A 1 80 ? 11.281 2.844 10.391 1 96.19 80 ASN A C 1
ATOM 663 O O . ASN A 1 80 ? 11.383 3.445 11.461 1 96.19 80 ASN A O 1
ATOM 667 N N . ASP A 1 81 ? 12.305 2.227 9.758 1 94.06 81 ASP A N 1
ATOM 668 C CA . ASP A 1 81 ? 13.672 2.336 10.25 1 94.06 81 ASP A CA 1
ATOM 669 C C . ASP A 1 81 ? 14.414 3.471 9.547 1 94.06 81 ASP A C 1
ATOM 671 O O . ASP A 1 81 ? 13.961 3.986 8.523 1 94.06 81 ASP A O 1
ATOM 675 N N . TRP A 1 82 ? 15.523 3.768 10.211 1 94.62 82 TRP A N 1
ATOM 676 C CA . TRP A 1 82 ? 16.375 4.773 9.578 1 94.62 82 TRP A CA 1
ATOM 677 C C . TRP A 1 82 ? 16.781 4.34 8.172 1 94.62 82 TRP A C 1
ATOM 679 O O . TRP A 1 82 ? 17.125 3.178 7.949 1 94.62 82 TRP A O 1
ATOM 689 N N . ASP A 1 83 ? 16.656 5.266 7.18 1 91.19 83 ASP A N 1
ATOM 690 C CA . ASP A 1 83 ? 17.156 5.102 5.812 1 91.19 83 ASP A CA 1
ATOM 691 C C . ASP A 1 83 ? 16.391 3.994 5.09 1 91.19 83 ASP A C 1
ATOM 693 O O . ASP A 1 83 ? 16.859 3.475 4.074 1 91.19 83 ASP A O 1
ATOM 697 N N . GLY A 1 84 ? 15.289 3.621 5.625 1 87.62 84 GLY A N 1
ATOM 698 C CA . GLY A 1 84 ? 14.539 2.514 5.055 1 87.62 84 GLY A CA 1
ATOM 699 C C . GLY A 1 84 ? 13.227 2.943 4.422 1 87.62 84 GLY A C 1
ATOM 700 O O . GLY A 1 84 ? 12.992 4.137 4.219 1 87.62 84 GLY A O 1
ATOM 701 N N . PHE A 1 85 ? 12.391 1.964 4.031 1 90.06 85 PHE A N 1
ATOM 702 C CA . PHE A 1 85 ? 11.062 2.18 3.477 1 90.06 85 PHE A CA 1
ATOM 703 C C . PHE A 1 85 ? 10.023 2.297 4.586 1 90.06 85 PHE A C 1
ATOM 705 O O . PHE A 1 85 ? 10.234 1.803 5.695 1 90.06 85 PHE A O 1
ATOM 712 N N . MET A 1 86 ? 9.125 3.002 4.277 1 95.56 86 MET A N 1
ATOM 713 C CA . MET A 1 86 ? 7.891 3.025 5.062 1 95.56 86 MET A CA 1
ATOM 714 C C . MET A 1 86 ? 6.703 2.578 4.219 1 95.56 86 MET A C 1
ATOM 716 O O . MET A 1 86 ? 6.473 3.107 3.131 1 95.56 86 MET A O 1
ATOM 720 N N . LEU A 1 87 ? 6.145 1.542 4.531 1 97.88 87 LEU A N 1
ATOM 721 C CA . LEU A 1 87 ? 4.832 1.125 4.055 1 97.88 87 LEU A CA 1
ATOM 722 C C . LEU A 1 87 ? 3.883 0.87 5.219 1 97.88 87 LEU A C 1
ATOM 724 O O . LEU A 1 87 ? 3.996 -0.15 5.906 1 97.88 87 LEU A O 1
ATOM 728 N N . TYR A 1 88 ? 2.988 1.824 5.387 1 98.56 88 TYR A N 1
ATOM 729 C CA . TYR A 1 88 ? 2.139 1.771 6.57 1 98.56 88 TYR A CA 1
ATOM 730 C C . TYR A 1 88 ? 0.682 2.037 6.207 1 98.56 88 TYR A C 1
ATOM 732 O O . TYR A 1 88 ? 0.391 2.883 5.359 1 98.56 88 TYR A O 1
ATOM 740 N N . GLN A 1 89 ? -0.218 1.328 6.91 1 98.75 89 GLN A N 1
ATOM 741 C CA . GLN A 1 89 ? -1.659 1.541 6.832 1 98.75 89 GLN A CA 1
ATOM 742 C C . GLN A 1 89 ? -2.305 1.464 8.211 1 98.75 89 GLN A C 1
ATOM 744 O O . GLN A 1 89 ? -1.996 0.565 9 1 98.75 89 GLN A O 1
ATOM 749 N N . CYS A 1 90 ? -3.191 2.42 8.477 1 98.62 90 CYS A N 1
ATOM 750 C CA . CYS A 1 90 ? -4.012 2.25 9.672 1 98.62 90 CYS A CA 1
ATOM 751 C C . CYS A 1 90 ? -4.797 0.945 9.617 1 98.62 90 CYS A C 1
ATOM 753 O O . CYS A 1 90 ? -5.25 0.535 8.547 1 98.62 90 CYS A O 1
ATOM 755 N N . SER A 1 91 ? -4.961 0.361 10.836 1 96.94 91 SER A N 1
ATOM 756 C CA . SER A 1 91 ? -5.695 -0.899 10.906 1 96.94 91 SER A CA 1
ATOM 757 C C . SER A 1 91 ? -7.18 -0.693 10.625 1 96.94 91 SER A C 1
ATOM 759 O O . SER A 1 91 ? -7.715 0.394 10.859 1 96.94 91 SER A O 1
ATOM 761 N N . ASP A 1 92 ? -7.789 -1.829 10.125 1 96.12 92 ASP A N 1
ATOM 762 C CA . ASP A 1 92 ? -9.227 -1.813 9.883 1 96.12 92 ASP A CA 1
ATOM 763 C C . ASP A 1 92 ? -9.625 -0.658 8.969 1 96.12 92 ASP A C 1
ATOM 765 O O . ASP A 1 92 ? -9.023 -0.471 7.906 1 96.12 92 ASP A O 1
ATOM 769 N N . ASP A 1 93 ? -10.703 0.058 9.344 1 96.19 93 ASP A N 1
ATOM 770 C CA . ASP A 1 93 ? -11.148 1.158 8.5 1 96.19 93 ASP A CA 1
ATOM 771 C C . ASP A 1 93 ? -10.742 2.508 9.086 1 96.19 93 ASP A C 1
ATOM 773 O O . ASP A 1 93 ? -11.359 3.533 8.781 1 96.19 93 ASP A O 1
ATOM 777 N N . LYS A 1 94 ? -9.758 2.447 9.961 1 97.94 94 LYS A N 1
ATOM 778 C CA . LYS A 1 94 ? -9.297 3.695 10.555 1 97.94 94 LYS A CA 1
ATOM 779 C C . LYS A 1 94 ? -8.516 4.531 9.547 1 97.94 94 LYS A C 1
ATOM 781 O O . LYS A 1 94 ? -7.969 3.996 8.578 1 97.94 94 LYS A O 1
ATOM 786 N N . VAL A 1 95 ? -8.484 5.863 9.867 1 98.56 95 VAL A N 1
ATOM 787 C CA . VAL A 1 95 ? -7.781 6.797 9 1 98.56 95 VAL A CA 1
ATOM 788 C C . VAL A 1 95 ? -6.871 7.695 9.836 1 98.56 95 VAL A C 1
ATOM 790 O O . VAL A 1 95 ? -7.035 7.789 11.055 1 98.56 95 VAL A O 1
ATOM 793 N N . ILE A 1 96 ? -5.918 8.344 9.219 1 98.88 96 ILE A N 1
ATOM 794 C CA . ILE A 1 96 ? -4.863 9.062 9.93 1 98.88 96 ILE A CA 1
ATOM 795 C C . ILE A 1 96 ? -5.406 10.398 10.438 1 98.88 96 ILE A C 1
ATOM 797 O O . ILE A 1 96 ? -5.969 11.18 9.664 1 98.88 96 ILE A O 1
ATOM 801 N N . SER A 1 97 ? -5.18 10.609 11.797 1 98.81 97 SER A N 1
ATOM 802 C CA . SER A 1 97 ? -5.598 11.844 12.453 1 98.81 97 SER A CA 1
ATOM 803 C C . SER A 1 97 ? -4.449 12.469 13.242 1 98.81 97 SER A C 1
ATOM 805 O O . SER A 1 97 ? -4.676 13.297 14.125 1 98.81 97 SER A O 1
ATOM 807 N N . GLY A 1 98 ? -3.248 12.023 12.992 1 98.81 98 GLY A N 1
ATOM 808 C CA . GLY A 1 98 ? -2.08 12.586 13.648 1 98.81 98 GLY A CA 1
ATOM 809 C C . GLY A 1 98 ? -0.775 11.969 13.18 1 98.81 98 GLY A C 1
ATOM 810 O O . GLY A 1 98 ? -0.764 10.852 12.656 1 98.81 98 GLY A O 1
ATOM 811 N N . ILE A 1 99 ? 0.27 12.734 13.336 1 98.81 99 ILE A N 1
ATOM 812 C CA . ILE A 1 99 ? 1.613 12.297 12.969 1 98.81 99 ILE A CA 1
ATOM 813 C C . ILE A 1 99 ? 2.592 12.641 14.094 1 98.81 99 ILE A C 1
ATOM 815 O O . ILE A 1 99 ? 2.57 13.75 14.625 1 98.81 99 ILE A O 1
ATOM 819 N N . MET A 1 100 ? 3.354 11.695 14.438 1 98.69 100 MET A N 1
ATOM 820 C CA . MET A 1 100 ? 4.543 11.906 15.25 1 98.69 100 MET A CA 1
ATOM 821 C C . MET A 1 100 ? 5.809 11.547 14.477 1 98.69 100 MET A C 1
ATOM 823 O O . MET A 1 100 ? 5.82 10.586 13.711 1 98.69 100 MET A O 1
ATOM 827 N N . SER A 1 101 ? 6.84 12.352 14.648 1 98.56 101 SER A N 1
ATOM 828 C CA . SER A 1 101 ? 8.094 12.047 13.969 1 98.56 101 SER A CA 1
ATOM 829 C C . SER A 1 101 ? 9.289 12.586 14.75 1 98.56 101 SER A C 1
ATOM 831 O O . SER A 1 101 ? 9.195 13.617 15.414 1 98.56 101 SER A O 1
ATOM 833 N N . VAL A 1 102 ? 10.32 11.859 14.68 1 98.38 102 VAL A N 1
ATOM 834 C CA . VAL A 1 102 ? 11.586 12.273 15.281 1 98.38 102 VAL A CA 1
ATOM 835 C C . VAL A 1 102 ? 12.68 12.297 14.219 1 98.38 102 VAL A C 1
ATOM 837 O O . VAL A 1 102 ? 12.625 11.539 13.25 1 98.38 102 VAL A O 1
ATOM 840 N N . PHE A 1 103 ? 13.578 13.172 14.438 1 98.12 103 PHE A N 1
ATOM 841 C CA . PHE A 1 103 ? 14.703 13.328 13.523 1 98.12 103 PHE A CA 1
ATOM 842 C C . PHE A 1 103 ? 15.992 12.797 14.148 1 98.12 103 PHE A C 1
ATOM 844 O O . PHE A 1 103 ? 16.203 12.945 15.352 1 98.12 103 PHE A O 1
ATOM 851 N N . ASP A 1 104 ? 16.828 12.125 13.344 1 97.31 104 ASP A N 1
ATOM 852 C CA . ASP A 1 104 ? 18.156 11.703 13.773 1 97.31 104 ASP A CA 1
ATOM 853 C C . ASP A 1 104 ? 19.25 12.344 12.922 1 97.31 104 ASP A C 1
ATOM 855 O O . ASP A 1 104 ? 19.281 12.141 11.703 1 97.31 104 ASP A O 1
ATOM 859 N N . GLY A 1 105 ? 20.172 13.023 13.547 1 95.31 105 GLY A N 1
ATOM 860 C CA . GLY A 1 105 ? 21.188 13.781 12.852 1 95.31 105 GLY A CA 1
ATOM 861 C C . GLY A 1 105 ? 22.234 12.906 12.172 1 95.31 105 GLY A C 1
ATOM 862 O O . GLY A 1 105 ? 22.891 13.336 11.227 1 95.31 105 GLY A O 1
ATOM 863 N N . TYR A 1 106 ? 22.422 11.758 12.672 1 95.19 106 TYR A N 1
ATOM 864 C CA . TYR A 1 106 ? 23.359 10.836 12.055 1 95.19 106 TYR A CA 1
ATOM 865 C C . TYR A 1 106 ? 22.781 10.242 10.773 1 95.19 106 TYR A C 1
ATOM 867 O O . TYR A 1 106 ? 23.469 10.203 9.742 1 95.19 106 TYR A O 1
ATOM 875 N N . HIS A 1 107 ? 21.594 9.836 10.812 1 94.94 107 HIS A N 1
ATOM 876 C CA . HIS A 1 107 ? 20.953 9.211 9.664 1 94.94 107 HIS A CA 1
ATOM 877 C C . HIS A 1 107 ? 20.375 10.266 8.719 1 94.94 107 HIS A C 1
ATOM 879 O O . HIS A 1 107 ? 20.016 9.945 7.582 1 94.94 107 HIS A O 1
ATOM 885 N N . LYS A 1 108 ? 20.266 11.461 9.234 1 96.31 108 LYS A N 1
ATOM 886 C CA . LYS A 1 108 ? 19.672 12.539 8.461 1 96.31 108 LYS A CA 1
ATOM 887 C C . LYS A 1 108 ? 18.297 12.133 7.922 1 96.31 108 LYS A C 1
ATOM 889 O O . LYS A 1 108 ? 18 12.336 6.746 1 96.31 108 LYS A O 1
ATOM 894 N N . ASP A 1 109 ? 17.547 11.461 8.758 1 96.94 109 ASP A N 1
ATOM 895 C CA . ASP A 1 109 ? 16.25 10.906 8.406 1 96.94 109 ASP A CA 1
ATOM 896 C C . ASP A 1 109 ? 15.273 11.008 9.586 1 96.94 109 ASP A C 1
ATOM 898 O O . ASP A 1 109 ? 15.672 11.367 10.695 1 96.94 109 ASP A O 1
ATOM 902 N N . ARG A 1 110 ? 14.062 10.789 9.305 1 97.44 110 ARG A N 1
ATOM 903 C CA . ARG A 1 110 ? 13.016 10.812 10.328 1 97.44 110 ARG A CA 1
ATOM 904 C C . ARG A 1 110 ? 12.328 9.453 10.43 1 97.44 110 ARG A C 1
ATOM 906 O O . ARG A 1 110 ? 12.281 8.695 9.453 1 97.44 110 ARG A O 1
ATOM 913 N N . ARG A 1 111 ? 11.797 9.195 11.57 1 97.88 111 ARG A N 1
ATOM 914 C CA . ARG A 1 111 ? 10.891 8.078 11.805 1 97.88 111 ARG A CA 1
ATOM 915 C C . ARG A 1 111 ? 9.508 8.562 12.203 1 97.88 111 ARG A C 1
ATOM 917 O O . ARG A 1 111 ? 9.359 9.656 12.758 1 97.88 111 ARG A O 1
ATOM 924 N N . TYR A 1 112 ? 8.562 7.758 11.914 1 98.69 112 TYR A N 1
ATOM 925 C CA . TYR A 1 112 ? 7.199 8.266 12.016 1 98.69 112 TYR A CA 1
ATOM 926 C C . TYR A 1 112 ? 6.32 7.316 12.82 1 98.69 112 TYR A C 1
ATOM 928 O O . TYR A 1 112 ? 6.57 6.109 12.852 1 98.69 112 TYR A O 1
ATOM 936 N N . ARG A 1 113 ? 5.375 7.855 13.516 1 98.75 113 ARG A N 1
ATOM 937 C CA . ARG A 1 113 ? 4.191 7.191 14.062 1 98.75 113 ARG A CA 1
ATOM 938 C C . ARG A 1 113 ? 2.914 7.879 13.586 1 98.75 113 ARG A C 1
ATOM 940 O O . ARG A 1 113 ? 2.914 9.078 13.312 1 98.75 113 ARG A O 1
ATOM 947 N N . PHE A 1 114 ? 1.892 7.086 13.531 1 98.88 114 PHE A N 1
ATOM 948 C CA . PHE A 1 114 ? 0.636 7.648 13.055 1 98.88 114 PHE A CA 1
ATOM 949 C C . PHE A 1 114 ? -0.489 7.391 14.047 1 98.88 114 PHE A C 1
ATOM 951 O O . PHE A 1 114 ? -0.54 6.324 14.664 1 98.88 114 PHE A O 1
ATOM 958 N N . TYR A 1 115 ? -1.276 8.438 14.211 1 98.88 115 TYR A N 1
ATOM 959 C CA . TYR A 1 115 ? -2.49 8.383 15.016 1 98.88 115 TYR A CA 1
ATOM 960 C C . TYR A 1 115 ? -3.707 8.078 14.156 1 98.88 115 TYR A C 1
ATOM 962 O O . TYR A 1 115 ? -4.023 8.828 13.227 1 98.88 115 TYR A O 1
ATOM 970 N N . CYS A 1 116 ? -4.402 6.93 14.445 1 98.75 116 CYS A N 1
ATOM 971 C CA . CYS A 1 116 ? -5.469 6.438 13.578 1 98.75 116 CYS A CA 1
ATOM 972 C C . CYS A 1 116 ? -6.805 6.422 14.312 1 98.75 116 CYS A C 1
ATOM 974 O O . CYS A 1 116 ? -6.859 6.07 15.492 1 98.75 116 CYS A O 1
ATOM 976 N N . CYS A 1 117 ? -7.855 6.832 13.609 1 98.5 117 CYS A N 1
ATOM 977 C CA . CYS A 1 117 ? -9.172 6.922 14.227 1 98.5 117 CYS A CA 1
ATOM 978 C C . CYS A 1 117 ? -10.25 6.336 13.312 1 98.5 117 CYS A C 1
ATOM 980 O O . CYS A 1 117 ? -10.086 6.32 12.094 1 98.5 117 CYS A O 1
ATOM 982 N N . ASP A 1 118 ? -11.359 5.902 13.977 1 96.94 118 ASP A N 1
ATOM 983 C CA . ASP A 1 118 ? -12.562 5.516 13.242 1 96.94 118 ASP A CA 1
ATOM 984 C C . ASP A 1 118 ? -13.422 6.734 12.914 1 96.94 118 ASP A C 1
ATOM 986 O O . ASP A 1 118 ? -13.562 7.641 13.734 1 96.94 118 ASP A O 1
ATOM 990 N N . VAL A 1 119 ? -13.844 6.707 11.656 1 95.19 119 VAL A N 1
ATOM 991 C CA . VAL A 1 119 ? -14.93 7.625 11.336 1 95.19 119 VAL A CA 1
ATOM 992 C C . VAL A 1 119 ? -16.266 6.906 11.477 1 95.19 119 VAL A C 1
ATOM 994 O O . VAL A 1 119 ? -16.5 5.883 10.82 1 95.19 119 VAL A O 1
ATOM 997 N N . ALA A 1 120 ? -17.078 7.434 12.328 1 86.88 120 ALA A N 1
ATOM 998 C CA . ALA A 1 120 ? -18.297 6.746 12.734 1 86.88 120 ALA A CA 1
ATOM 999 C C . ALA A 1 120 ? -19.156 6.391 11.523 1 86.88 120 ALA A C 1
ATOM 1001 O O . ALA A 1 120 ? -19.297 7.195 10.602 1 86.88 120 ALA A O 1
ATOM 1002 N N . ASP A 1 121 ? -19.656 5.117 11.547 1 83.5 121 ASP A N 1
ATOM 1003 C CA . ASP A 1 121 ? -20.641 4.59 10.609 1 83.5 121 ASP A CA 1
ATOM 1004 C C . ASP A 1 121 ? -20.109 4.633 9.18 1 83.5 121 ASP A C 1
ATOM 1006 O O . ASP A 1 121 ? -20.844 4.961 8.25 1 83.5 121 ASP A O 1
ATOM 1010 N N . SER A 1 122 ? -18.828 4.531 9.039 1 89.69 122 SER A N 1
ATOM 1011 C CA . SER A 1 122 ? -18.266 4.566 7.695 1 89.69 122 SER A CA 1
ATOM 1012 C C . SER A 1 122 ? -17.188 3.504 7.52 1 89.69 122 SER A C 1
ATOM 1014 O O . SER A 1 122 ? -16.625 3.014 8.5 1 89.69 122 SER A O 1
ATOM 1016 N N . VAL A 1 123 ? -17.016 3.086 6.324 1 91.56 123 VAL A N 1
ATOM 1017 C CA . VAL A 1 123 ? -15.875 2.256 5.961 1 91.56 123 VAL A CA 1
ATOM 1018 C C . VAL A 1 123 ? -14.953 3.027 5.016 1 91.56 123 VAL A C 1
ATOM 1020 O O . VAL A 1 123 ? -15.406 3.9 4.273 1 91.56 123 VAL A O 1
ATOM 1023 N N . ALA A 1 124 ? -13.695 2.752 5.129 1 94.44 124 ALA A N 1
ATOM 1024 C CA . ALA A 1 124 ? -12.719 3.246 4.168 1 94.44 124 ALA A CA 1
ATOM 1025 C C . ALA A 1 124 ? -12.492 2.236 3.043 1 94.44 124 ALA A C 1
ATOM 1027 O O . ALA A 1 124 ? -11.961 1.149 3.273 1 94.44 124 ALA A O 1
ATOM 1028 N N . HIS A 1 125 ? -12.945 2.596 1.877 1 94.81 125 HIS A N 1
ATOM 1029 C CA . HIS A 1 125 ? -12.867 1.664 0.757 1 94.81 125 HIS A CA 1
ATOM 1030 C C . HIS A 1 125 ? -12.414 2.369 -0.517 1 94.81 125 HIS A C 1
ATOM 1032 O O . HIS A 1 125 ? -12.133 3.57 -0.5 1 94.81 125 HIS A O 1
ATOM 1038 N N . SER A 1 126 ? -12.188 1.604 -1.618 1 95.81 126 SER A N 1
ATOM 1039 C CA . SER A 1 126 ? -11.672 2.145 -2.871 1 95.81 126 SER A CA 1
ATOM 1040 C C . SER A 1 126 ? -10.336 2.855 -2.66 1 95.81 126 SER A C 1
ATOM 1042 O O . SER A 1 126 ? -10.117 3.949 -3.186 1 95.81 126 SER A O 1
ATOM 1044 N N . CYS A 1 127 ? -9.5 2.24 -1.812 1 98.19 127 CYS A N 1
ATOM 1045 C CA . CYS A 1 127 ? -8.242 2.869 -1.42 1 98.19 127 CYS A CA 1
ATOM 1046 C C . CYS A 1 127 ? -7.211 2.777 -2.541 1 98.19 127 CYS A C 1
ATOM 1048 O O . CYS A 1 127 ? -7.172 1.787 -3.273 1 98.19 127 CYS A O 1
ATOM 1050 N N . ALA A 1 128 ? -6.395 3.789 -2.668 1 98.38 128 ALA A N 1
ATOM 1051 C CA . ALA A 1 128 ? -5.293 3.799 -3.627 1 98.38 128 ALA A CA 1
ATOM 1052 C C . ALA A 1 128 ? -4.172 4.723 -3.166 1 98.38 128 ALA A C 1
ATOM 1054 O O . ALA A 1 128 ? -4.43 5.805 -2.639 1 98.38 128 ALA A O 1
ATOM 1055 N N . PHE A 1 129 ? -2.924 4.293 -3.424 1 98.69 129 PHE A N 1
ATOM 1056 C CA . PHE A 1 129 ? -1.797 5.195 -3.213 1 98.69 129 PHE A CA 1
ATOM 1057 C C . PHE A 1 129 ? -1.728 6.242 -4.32 1 98.69 129 PHE A C 1
ATOM 1059 O O . PHE A 1 129 ? -1.954 5.93 -5.488 1 98.69 129 PHE A O 1
ATOM 1066 N N . THR A 1 130 ? -1.394 7.441 -3.914 1 98.56 130 THR A N 1
ATOM 1067 C CA . THR A 1 130 ? -1.102 8.5 -4.879 1 98.56 130 THR A CA 1
ATOM 1068 C C . THR A 1 130 ? 0.221 8.227 -5.59 1 98.56 130 THR A C 1
ATOM 1070 O O . THR A 1 130 ? 0.981 7.344 -5.188 1 98.56 130 THR A O 1
ATOM 1073 N N . SER A 1 131 ? 0.421 9.023 -6.691 1 96.94 131 SER A N 1
ATOM 1074 C CA . SER A 1 131 ? 1.808 9.172 -7.117 1 96.94 131 SER A CA 1
ATOM 1075 C C . SER A 1 131 ? 2.631 9.914 -6.066 1 96.94 131 SER A C 1
ATOM 1077 O O . SER A 1 131 ? 2.086 10.406 -5.078 1 96.94 131 SER A O 1
ATOM 1079 N N . TYR A 1 132 ? 3.939 9.938 -6.281 1 97.38 132 TYR A N 1
ATOM 1080 C CA . TYR A 1 132 ? 4.762 10.719 -5.367 1 97.38 132 TYR A CA 1
ATOM 1081 C C . TYR A 1 132 ? 4.262 12.156 -5.281 1 97.38 132 TYR A C 1
ATOM 1083 O O . TYR A 1 132 ? 4.039 12.805 -6.305 1 97.38 132 TYR A O 1
ATOM 1091 N N . GLN A 1 133 ? 4.164 12.586 -4.043 1 98.62 133 GLN A N 1
ATOM 1092 C CA . GLN A 1 133 ? 3.627 13.922 -3.818 1 98.62 133 GLN A CA 1
ATOM 1093 C C . GLN A 1 133 ? 4.746 14.945 -3.684 1 98.62 133 GLN A C 1
ATOM 1095 O O . GLN A 1 133 ? 4.488 16.156 -3.578 1 98.62 133 GLN A O 1
ATOM 1100 N N . ASN A 1 134 ? 5.977 14.523 -3.67 1 97.56 134 ASN A N 1
ATOM 1101 C CA . ASN A 1 134 ? 7.156 15.383 -3.756 1 97.56 134 ASN A CA 1
ATOM 1102 C C . ASN A 1 134 ? 8.305 14.68 -4.477 1 97.56 134 ASN A C 1
ATOM 1104 O O . ASN A 1 134 ? 8.383 13.445 -4.48 1 97.56 134 ASN A O 1
ATOM 1108 N N . ASP A 1 135 ? 9.172 15.531 -5.055 1 95 135 ASP A N 1
ATOM 1109 C CA . ASP A 1 135 ? 10.516 15.07 -5.418 1 95 135 ASP A CA 1
ATOM 1110 C C . ASP A 1 135 ? 11.539 15.461 -4.352 1 95 135 ASP A C 1
ATOM 1112 O O . ASP A 1 135 ? 11.242 16.266 -3.463 1 95 135 ASP A O 1
ATOM 1116 N N . TYR A 1 136 ? 12.648 14.867 -4.48 1 94.19 136 TYR A N 1
ATOM 1117 C CA . TYR A 1 136 ? 13.703 15.234 -3.547 1 94.19 136 TYR A CA 1
ATOM 1118 C C . TYR A 1 136 ? 13.93 16.734 -3.549 1 94.19 136 TYR A C 1
ATOM 1120 O O . TYR A 1 136 ? 13.961 17.375 -4.609 1 94.19 136 TYR A O 1
ATOM 1128 N N . ASN A 1 137 ? 14 17.25 -2.336 1 94.75 137 ASN A N 1
ATOM 1129 C CA . ASN A 1 137 ? 14.305 18.656 -2.098 1 94.75 137 ASN A CA 1
ATOM 1130 C C . ASN A 1 137 ? 13.172 19.562 -2.574 1 94.75 137 ASN A C 1
ATOM 1132 O O . ASN A 1 137 ? 13.359 20.766 -2.73 1 94.75 137 ASN A O 1
ATOM 1136 N N . ARG A 1 138 ? 12.031 18.953 -2.916 1 95.5 138 ARG A N 1
ATOM 1137 C CA . ARG A 1 138 ? 10.898 19.75 -3.381 1 95.5 138 ARG A CA 1
ATOM 1138 C C . ARG A 1 138 ? 9.773 19.75 -2.359 1 95.5 138 ARG A C 1
ATOM 1140 O O . ARG A 1 138 ? 9.695 18.859 -1.516 1 95.5 138 ARG A O 1
ATOM 1147 N N . LYS A 1 139 ? 9.008 20.734 -2.49 1 97.19 139 LYS A N 1
ATOM 1148 C CA . LYS A 1 139 ? 7.883 20.906 -1.581 1 97.19 139 LYS A CA 1
ATOM 1149 C C . LYS A 1 139 ? 6.824 19.828 -1.809 1 97.19 139 LYS A C 1
ATOM 1151 O O . LYS A 1 139 ? 6.582 19.422 -2.945 1 97.19 139 LYS A O 1
ATOM 1156 N N . LEU A 1 140 ? 6.32 19.344 -0.705 1 98.5 140 LEU A N 1
ATOM 1157 C CA . LEU A 1 140 ? 5.125 18.516 -0.692 1 98.5 140 LEU A CA 1
ATOM 1158 C C . LEU A 1 140 ? 3.895 19.344 -0.313 1 98.5 140 LEU A C 1
ATOM 1160 O O . LEU A 1 140 ? 3.912 20.062 0.682 1 98.5 140 LEU A O 1
ATOM 1164 N N . ASP A 1 141 ? 2.924 19.344 -1.166 1 98.44 141 ASP A N 1
ATOM 1165 C CA . ASP A 1 141 ? 1.658 20.047 -0.942 1 98.44 141 ASP A CA 1
ATOM 1166 C C . ASP A 1 141 ? 0.48 19.203 -1.433 1 98.44 141 ASP A C 1
ATOM 1168 O O . ASP A 1 141 ? 0.139 19.234 -2.617 1 98.44 141 ASP A O 1
ATOM 1172 N N . TYR A 1 142 ? -0.119 18.547 -0.473 1 98.81 142 TYR A N 1
ATOM 1173 C CA . TYR A 1 142 ? -1.175 17.609 -0.852 1 98.81 142 TYR A CA 1
ATOM 1174 C C . TYR A 1 142 ? -2.461 17.906 -0.088 1 98.81 142 TYR A C 1
ATOM 1176 O O . TYR A 1 142 ? -2.453 17.984 1.143 1 98.81 142 TYR A O 1
ATOM 1184 N N . GLU A 1 143 ? -3.551 18.031 -0.824 1 98.75 143 GLU A N 1
ATOM 1185 C CA . GLU A 1 143 ? -4.887 18.203 -0.263 1 98.75 143 GLU A CA 1
ATOM 1186 C C . GLU A 1 143 ? -5.75 16.969 -0.529 1 98.75 143 GLU A C 1
ATOM 1188 O O . GLU A 1 143 ? -5.926 16.562 -1.681 1 98.75 143 GLU A O 1
ATOM 1193 N N . VAL A 1 144 ? -6.301 16.422 0.56 1 98.38 144 VAL A N 1
ATOM 1194 C CA . VAL A 1 144 ? -7.164 15.25 0.434 1 98.38 144 VAL A CA 1
ATOM 1195 C C . VAL A 1 144 ? -8.516 15.664 -0.149 1 98.38 144 VAL A C 1
ATOM 1197 O O . VAL A 1 144 ? -9.141 16.609 0.327 1 98.38 144 VAL A O 1
ATOM 1200 N N . PRO A 1 145 ? -9 14.961 -1.212 1 97.5 145 PRO A N 1
ATOM 1201 C CA . PRO A 1 145 ? -10.305 15.312 -1.767 1 97.5 145 PRO A CA 1
ATOM 1202 C C . PRO A 1 145 ? -11.438 15.148 -0.756 1 97.5 145 PRO A C 1
ATOM 1204 O O . PRO A 1 145 ? -11.375 14.273 0.116 1 97.5 145 PRO A O 1
ATOM 1207 N N . ASN A 1 146 ? -12.484 15.961 -0.993 1 95 146 ASN A N 1
ATOM 1208 C CA . ASN A 1 146 ? -13.656 15.844 -0.134 1 95 146 ASN A CA 1
ATOM 1209 C C . ASN A 1 146 ? -14.219 14.43 -0.148 1 95 146 ASN A C 1
ATOM 1211 O O . ASN A 1 146 ? -14.312 13.797 -1.206 1 95 146 ASN A O 1
ATOM 1215 N N . GLY A 1 147 ? -14.562 13.938 1.044 1 94.25 147 GLY A N 1
ATOM 1216 C CA . GLY A 1 147 ? -15.148 12.617 1.154 1 94.25 147 GLY A CA 1
ATOM 1217 C C . GLY A 1 147 ? -14.109 11.508 1.24 1 94.25 147 GLY A C 1
ATOM 1218 O O . GLY A 1 147 ? -14.453 10.336 1.407 1 94.25 147 GLY A O 1
ATOM 1219 N N . TRP A 1 148 ? -12.883 11.906 1.096 1 97.06 148 TRP A N 1
ATOM 1220 C CA . TRP A 1 148 ? -11.789 10.945 1.178 1 97.06 148 TRP A CA 1
ATOM 1221 C C . TRP A 1 148 ? -10.93 11.203 2.414 1 97.06 148 TRP A C 1
ATOM 1223 O O . TRP A 1 148 ? -11.055 12.25 3.057 1 97.06 148 TRP A O 1
ATOM 1233 N N . ALA A 1 149 ? -10.125 10.219 2.787 1 98.06 149 ALA A N 1
ATOM 1234 C CA . ALA A 1 149 ? -9.227 10.328 3.936 1 98.06 149 ALA A CA 1
ATOM 1235 C C . ALA A 1 149 ? -7.914 9.602 3.682 1 98.06 149 ALA A C 1
ATOM 1237 O O . ALA A 1 149 ? -7.848 8.703 2.84 1 98.06 149 ALA A O 1
ATOM 1238 N N . ILE A 1 150 ? -6.855 10.008 4.406 1 98.88 150 ILE A N 1
ATOM 1239 C CA . ILE A 1 150 ? -5.574 9.312 4.332 1 98.88 150 ILE A CA 1
ATOM 1240 C C . ILE A 1 150 ? -5.598 8.086 5.246 1 98.88 150 ILE A C 1
ATOM 1242 O O . ILE A 1 150 ? -5.852 8.211 6.445 1 98.88 150 ILE A O 1
ATOM 1246 N N . LYS A 1 151 ? -5.344 6.949 4.633 1 98.81 151 LYS A N 1
ATOM 1247 C CA . LYS A 1 151 ? -5.32 5.711 5.406 1 98.81 151 LYS A CA 1
ATOM 1248 C C . LYS A 1 151 ? -3.896 5.199 5.578 1 98.81 151 LYS A C 1
ATOM 1250 O O . LYS A 1 151 ? -3.582 4.555 6.582 1 98.81 151 LYS A O 1
ATOM 1255 N N . GLY A 1 152 ? -3.076 5.406 4.59 1 98.88 152 GLY A N 1
ATOM 1256 C CA . GLY A 1 152 ? -1.731 4.852 4.605 1 98.88 152 GLY A CA 1
ATOM 1257 C C . GLY A 1 152 ? -0.688 5.801 4.043 1 98.88 152 GLY A C 1
ATOM 1258 O O . GLY A 1 152 ? -1.029 6.836 3.465 1 98.88 152 GLY A O 1
ATOM 1259 N N . VAL A 1 153 ? 0.597 5.434 4.309 1 98.88 153 VAL A N 1
ATOM 1260 C CA . VAL A 1 153 ? 1.733 6.227 3.848 1 98.88 153 VAL A CA 1
ATOM 1261 C C . VAL A 1 153 ? 2.824 5.301 3.312 1 98.88 153 VAL A C 1
ATOM 1263 O O . VAL A 1 153 ? 3.127 4.27 3.92 1 98.88 153 VAL A O 1
ATOM 1266 N N . PHE A 1 154 ? 3.305 5.629 2.158 1 98.5 154 PHE A N 1
ATOM 1267 C CA . PHE A 1 154 ? 4.535 5.039 1.643 1 98.5 154 PHE A CA 1
ATOM 1268 C C . PHE A 1 154 ? 5.625 6.094 1.509 1 98.5 154 PHE A C 1
ATOM 1270 O O . PHE A 1 154 ? 5.371 7.207 1.039 1 98.5 154 PHE A O 1
ATOM 1277 N N . SER A 1 155 ? 6.809 5.762 1.951 1 97.25 155 SER A N 1
ATOM 1278 C CA . SER A 1 155 ? 7.945 6.672 1.836 1 97.25 155 SER A CA 1
ATOM 1279 C C . SER A 1 155 ? 9.266 5.906 1.812 1 97.25 155 SER A C 1
ATOM 1281 O O . SER A 1 155 ? 9.328 4.758 2.248 1 97.25 155 SER A O 1
ATOM 1283 N N . HIS A 1 156 ? 10.219 6.527 1.191 1 92.12 156 HIS A N 1
ATOM 1284 C CA . HIS A 1 156 ? 11.547 5.93 1.271 1 92.12 156 HIS A CA 1
ATOM 1285 C C . HIS A 1 156 ? 12.633 7 1.314 1 92.12 156 HIS A C 1
ATOM 1287 O O . HIS A 1 156 ? 12.438 8.109 0.814 1 92.12 156 HIS A O 1
ATOM 1293 N N . HIS A 1 157 ? 13.68 6.707 2.008 1 87.88 157 HIS A N 1
ATOM 1294 C CA . HIS A 1 157 ? 14.898 7.504 2.129 1 87.88 157 HIS A CA 1
ATOM 1295 C C . HIS A 1 157 ? 16.078 6.812 1.465 1 87.88 157 HIS A C 1
ATOM 1297 O O . HIS A 1 157 ? 17.219 7.246 1.621 1 87.88 157 HIS A O 1
ATOM 1303 N N . TRP A 1 158 ? 15.891 5.984 0.657 1 70.19 158 TRP A N 1
ATOM 1304 C CA . TRP A 1 158 ? 16.922 5.039 0.267 1 70.19 158 TRP A CA 1
ATOM 1305 C C . TRP A 1 158 ? 17.875 5.66 -0.75 1 70.19 158 TRP A C 1
ATOM 1307 O O . TRP A 1 158 ? 17.453 6.094 -1.823 1 70.19 158 TRP A O 1
ATOM 1317 N N . ASN A 1 159 ? 19.016 5.512 -0.273 1 66.69 159 ASN A N 1
ATOM 1318 C CA . ASN A 1 159 ? 20.25 5.688 -1.027 1 66.69 159 ASN A CA 1
ATOM 1319 C C . ASN A 1 159 ? 20.172 6.906 -1.94 1 66.69 159 ASN A C 1
ATOM 1321 O O . ASN A 1 159 ? 20.469 6.812 -3.133 1 66.69 159 ASN A O 1
ATOM 1325 N N . ASN A 1 160 ? 19.781 7.875 -1.349 1 73.19 160 ASN A N 1
ATOM 1326 C CA . ASN A 1 160 ? 19.812 9.039 -2.221 1 73.19 160 ASN A CA 1
ATOM 1327 C C . ASN A 1 160 ? 20.719 10.133 -1.652 1 73.19 160 ASN A C 1
ATOM 1329 O O . ASN A 1 160 ? 20.797 10.32 -0.436 1 73.19 160 ASN A O 1
ATOM 1333 N N . PRO A 1 161 ? 21.391 10.727 -2.543 1 84 161 PRO A N 1
ATOM 1334 C CA . PRO A 1 161 ? 22.312 11.773 -2.098 1 84 161 PRO A CA 1
ATOM 1335 C C . PRO A 1 161 ? 21.578 12.977 -1.506 1 84 161 PRO A C 1
ATOM 1337 O O . PRO A 1 161 ? 22.219 13.836 -0.874 1 84 161 PRO A O 1
ATOM 1340 N N . HIS A 1 162 ? 20.328 13.047 -1.607 1 88.5 162 HIS A N 1
ATOM 1341 C CA . HIS A 1 162 ? 19.578 14.211 -1.175 1 88.5 162 HIS A CA 1
ATOM 1342 C C . HIS A 1 162 ? 19.203 14.117 0.304 1 88.5 162 HIS A C 1
ATOM 1344 O O . HIS A 1 162 ? 18.781 15.102 0.909 1 88.5 162 HIS A O 1
ATOM 1350 N N . GLU A 1 163 ? 19.391 12.93 0.92 1 93.44 163 GLU A N 1
ATOM 1351 C CA . GLU A 1 163 ? 19.031 12.711 2.318 1 93.44 163 GLU A CA 1
ATOM 1352 C C . GLU A 1 163 ? 17.609 13.195 2.609 1 93.44 163 GLU A C 1
ATOM 1354 O O . GLU A 1 163 ? 17.375 13.883 3.605 1 93.44 163 GLU A O 1
ATOM 1359 N N . ASP A 1 164 ? 16.703 13.031 1.62 1 96.31 164 ASP A N 1
ATOM 1360 C CA . ASP A 1 164 ? 15.289 13.398 1.698 1 96.31 164 ASP A CA 1
ATOM 1361 C C . ASP A 1 164 ? 14.391 12.195 1.407 1 96.31 164 ASP A C 1
ATOM 1363 O O . ASP A 1 164 ? 14.836 11.219 0.809 1 96.31 164 ASP A O 1
ATOM 1367 N N . ARG A 1 165 ? 13.188 12.281 1.967 1 96.5 165 ARG A N 1
ATOM 1368 C CA . ARG A 1 165 ? 12.195 11.25 1.679 1 96.5 165 ARG A CA 1
ATOM 1369 C C . ARG A 1 165 ? 11.188 11.734 0.638 1 96.5 165 ARG A C 1
ATOM 1371 O O . ARG A 1 165 ? 10.906 12.93 0.555 1 96.5 165 ARG A O 1
ATOM 1378 N N . ARG A 1 166 ? 10.703 10.805 -0.125 1 96.12 166 ARG A N 1
ATOM 1379 C CA . ARG A 1 166 ? 9.531 11.031 -0.962 1 96.12 166 ARG A CA 1
ATOM 1380 C C . ARG A 1 166 ? 8.32 10.281 -0.417 1 96.12 166 ARG A C 1
ATOM 1382 O O . ARG A 1 166 ? 8.461 9.227 0.215 1 96.12 166 ARG A O 1
ATOM 1389 N N . PHE A 1 167 ? 7.184 10.898 -0.651 1 98.19 167 PHE A N 1
ATOM 1390 C CA . PHE A 1 167 ? 6.008 10.367 0.027 1 98.19 167 PHE A CA 1
ATOM 1391 C C . PHE A 1 167 ? 4.887 10.094 -0.969 1 98.19 167 PHE A C 1
ATOM 1393 O O . PHE A 1 167 ? 4.68 10.859 -1.907 1 98.19 167 PHE A O 1
ATOM 1400 N N . LYS A 1 168 ? 4.219 8.938 -0.85 1 98.62 168 LYS A N 1
ATOM 1401 C CA . LYS A 1 168 ? 2.887 8.648 -1.367 1 98.62 168 LYS A CA 1
ATOM 1402 C C . LYS A 1 168 ? 1.873 8.516 -0.233 1 98.62 168 LYS A C 1
ATOM 1404 O O . LYS A 1 168 ? 2.213 8.062 0.86 1 98.62 168 LYS A O 1
ATOM 1409 N N . PHE A 1 169 ? 0.671 8.93 -0.486 1 98.94 169 PHE A N 1
ATOM 1410 C CA . PHE A 1 169 ? -0.406 8.742 0.48 1 98.94 169 PHE A CA 1
ATOM 1411 C C . PHE A 1 169 ? -1.478 7.812 -0.076 1 98.94 169 PHE A C 1
ATOM 1413 O O . PHE A 1 169 ? -1.817 7.883 -1.259 1 98.94 169 PHE A O 1
ATOM 1420 N N . GLU A 1 170 ? -1.886 6.91 0.8 1 98.94 170 GLU A N 1
ATOM 1421 C CA . GLU A 1 170 ? -3.059 6.121 0.432 1 98.94 170 GLU A CA 1
ATOM 1422 C C . GLU A 1 170 ? -4.348 6.836 0.824 1 98.94 170 GLU A C 1
ATOM 1424 O O . GLU A 1 170 ? -4.574 7.117 2.002 1 98.94 170 GLU A O 1
ATOM 1429 N N . ILE A 1 171 ? -5.18 7.082 -0.133 1 98.75 171 ILE A N 1
ATOM 1430 C CA . ILE A 1 171 ? -6.445 7.742 0.166 1 98.75 171 ILE A CA 1
ATOM 1431 C C . ILE A 1 171 ? -7.598 6.77 -0.064 1 98.75 171 ILE A C 1
ATOM 1433 O O . ILE A 1 171 ? -7.555 5.949 -0.983 1 98.75 171 ILE A O 1
ATOM 1437 N N . CYS A 1 172 ? -8.578 6.875 0.773 1 97.94 172 CYS A N 1
ATOM 1438 C CA . CYS A 1 172 ? -9.75 6.016 0.723 1 97.94 172 CYS A CA 1
ATOM 1439 C C . CYS A 1 172 ? -11.031 6.84 0.778 1 97.94 172 CYS A C 1
ATOM 1441 O O . CYS A 1 172 ? -11.094 7.859 1.468 1 97.94 172 CYS A O 1
ATOM 1443 N N . LYS A 1 173 ? -12 6.328 0.07 1 95.38 173 LYS A N 1
ATOM 1444 C CA . LYS A 1 173 ? -13.336 6.918 0.173 1 95.38 173 LYS A CA 1
ATOM 1445 C C . LYS A 1 173 ? -14.016 6.52 1.479 1 95.38 173 LYS A C 1
ATOM 1447 O O . LYS A 1 173 ? -13.938 5.363 1.896 1 95.38 173 LYS A O 1
ATOM 1452 N N . LEU A 1 174 ? -14.617 7.516 2.121 1 93.62 174 LEU A N 1
ATOM 1453 C CA . LEU A 1 174 ? -15.398 7.242 3.324 1 93.62 174 LEU A CA 1
ATOM 1454 C C . LEU A 1 174 ? -16.891 7.16 2.998 1 93.62 174 LEU A C 1
ATOM 1456 O O . LEU A 1 174 ? -17.5 8.156 2.6 1 93.62 174 LEU A O 1
ATOM 1460 N N . ASP A 1 175 ? -17.438 5.973 3.094 1 88.38 175 ASP A N 1
ATOM 1461 C CA . ASP A 1 175 ? -18.859 5.809 2.828 1 88.38 175 ASP A CA 1
ATOM 1462 C C . ASP A 1 175 ? -19.547 5.074 3.973 1 88.38 175 ASP A C 1
ATOM 1464 O O . ASP A 1 175 ? -18.922 4.27 4.668 1 88.38 175 ASP A O 1
ATOM 1468 N N . SER A 1 176 ? -20.844 5.488 4.191 1 79.25 176 SER A N 1
ATOM 1469 C CA . SER A 1 176 ? -21.625 4.844 5.242 1 79.25 176 SER A CA 1
ATOM 1470 C C . SER A 1 176 ? -22 3.418 4.855 1 79.25 176 SER A C 1
ATOM 1472 O O . SER A 1 176 ? -22.266 3.137 3.686 1 79.25 176 SER A O 1
ATOM 1474 N N . LEU A 1 177 ? -21.688 2.555 5.773 1 62.47 177 LEU A N 1
ATOM 1475 C CA . LEU A 1 177 ? -22.172 1.196 5.527 1 62.47 177 LEU A CA 1
ATOM 1476 C C . LEU A 1 177 ? -23.688 1.14 5.547 1 62.47 177 LEU A C 1
ATOM 1478 O O . LEU A 1 177 ? -24.281 0.115 5.195 1 62.47 177 LEU A O 1
ATOM 1482 N N . GLN A 1 178 ? -24.469 2.338 6.086 1 52.44 178 GLN A N 1
ATOM 1483 C CA . GLN A 1 178 ? -25.891 2.223 6.363 1 52.44 178 GLN A CA 1
ATOM 1484 C C . GLN A 1 178 ? -26.688 1.965 5.082 1 52.44 178 GLN A C 1
ATOM 1486 O O . GLN A 1 178 ? -26.406 2.572 4.047 1 52.44 178 GLN A O 1
ATOM 1491 N N . CYS A 1 179 ? -27.109 0.881 4.965 1 46.59 179 CYS A N 1
ATOM 1492 C CA . CYS A 1 179 ? -28.281 0.492 4.172 1 46.59 179 CYS A CA 1
ATOM 1493 C C . CYS A 1 179 ? -29.391 1.518 4.305 1 46.59 179 CYS A C 1
ATOM 1495 O O . CYS A 1 179 ? -29.781 1.887 5.414 1 46.59 179 CYS A O 1
ATOM 1497 N N . GLU A 1 180 ? -29.469 2.541 3.482 1 41.5 180 GLU A N 1
ATOM 1498 C CA . GLU A 1 180 ? -30.609 3.467 3.535 1 41.5 180 GLU A CA 1
ATOM 1499 C C . GLU A 1 180 ? -31.875 2.764 4.004 1 41.5 180 GLU A C 1
ATOM 1501 O O . GLU A 1 180 ? -32.312 1.781 3.398 1 41.5 180 GLU A O 1
ATOM 1506 N N . ARG A 1 181 ? -32.344 2.93 5.18 1 33.94 181 ARG A N 1
ATOM 1507 C CA . ARG A 1 181 ? -33.688 2.555 5.582 1 33.94 181 ARG A CA 1
ATOM 1508 C C . ARG A 1 181 ? -34.719 3.172 4.652 1 33.94 181 ARG A C 1
ATOM 1510 O O . ARG A 1 181 ? -34.625 4.355 4.312 1 33.94 181 ARG A O 1
ATOM 1517 N N . PRO A 1 182 ? -35.5 2.365 3.848 1 33.53 182 PRO A N 1
ATOM 1518 C CA . PRO A 1 182 ? -36.562 3 3.074 1 33.53 182 PRO A CA 1
ATOM 1519 C C . PRO A 1 182 ? -37.375 3.986 3.902 1 33.53 182 PRO A C 1
ATOM 1521 O O . PRO A 1 182 ? -37.625 3.762 5.094 1 33.53 182 PRO A O 1
ATOM 1524 N N . ASP A 1 183 ? -37.406 5.211 3.588 1 32.81 183 ASP A N 1
ATOM 1525 C CA . ASP A 1 183 ? -38.406 6.176 4.043 1 32.81 183 ASP A CA 1
ATOM 1526 C C . ASP A 1 183 ? -39.781 5.555 4.051 1 32.81 183 ASP A C 1
ATOM 1528 O O . ASP A 1 183 ? -40.281 5.121 3.012 1 32.81 183 ASP A O 1
ATOM 1532 N N . ASN A 1 184 ? -40.25 4.883 5.125 1 33.41 184 ASN A N 1
ATOM 1533 C CA . ASN A 1 184 ? -41.656 4.633 5.348 1 33.41 184 ASN A CA 1
ATOM 1534 C C . ASN A 1 184 ? -42.5 5.883 5.094 1 33.41 184 ASN A C 1
ATOM 1536 O O . ASN A 1 184 ? -42.656 6.711 5.988 1 33.41 184 ASN A O 1
ATOM 1540 N N . ASP A 1 185 ? -42.531 6.582 4.051 1 26.8 185 ASP A N 1
ATOM 1541 C CA . ASP A 1 185 ? -43.531 7.605 3.754 1 26.8 185 ASP A CA 1
ATOM 1542 C C . ASP A 1 185 ? -44.938 7.023 3.797 1 26.8 185 ASP A C 1
ATOM 1544 O O . ASP A 1 185 ? -45.938 7.766 3.77 1 26.8 185 ASP A O 1
ATOM 1548 N N . ILE A 1 186 ? -45.5 5.938 3.273 1 25.5 186 ILE A N 1
ATOM 1549 C CA . ILE A 1 186 ? -46.844 6.066 2.715 1 25.5 186 ILE A CA 1
ATOM 1550 C C . ILE A 1 186 ? -47.812 6.504 3.807 1 25.5 186 ILE A C 1
ATOM 1552 O O . ILE A 1 186 ? -48.562 7.469 3.631 1 25.5 186 ILE A O 1
ATOM 1556 N N . LEU A 1 187 ? -48.469 5.48 4.602 1 23.31 187 LEU A N 1
ATOM 1557 C CA . LEU A 1 187 ? -49.906 5.336 4.754 1 23.31 187 LEU A CA 1
ATOM 1558 C C . LEU A 1 187 ? -50.406 6.141 5.945 1 23.31 187 LEU A C 1
ATOM 1560 O O . LEU A 1 187 ? -51.5 5.91 6.434 1 23.31 187 LEU A O 1
ATOM 1564 N N . GLU A 1 188 ? -49.875 7.469 6.18 1 19.61 188 GLU A N 1
ATOM 1565 C CA . GLU A 1 188 ? -50.938 8.25 6.816 1 19.61 188 GLU A CA 1
ATOM 1566 C C . GLU A 1 188 ? -51.875 8.828 5.781 1 19.61 188 GLU A C 1
ATOM 1568 O O . GLU A 1 188 ? -51.469 9.281 4.719 1 19.61 188 GLU A O 1
ATOM 1573 N N . MET B 1 1 ? -19.609 -76.688 7.473 1 35.44 1 MET B N 1
ATOM 1574 C CA . MET B 1 1 ? -19.203 -75.375 8.047 1 35.44 1 MET B CA 1
ATOM 1575 C C . MET B 1 1 ? -18.234 -74.625 7.117 1 35.44 1 MET B C 1
ATOM 1577 O O . MET B 1 1 ? -17.078 -75.062 6.973 1 35.44 1 MET B O 1
ATOM 1581 N N . LEU B 1 2 ? -18.75 -74.188 5.871 1 43.88 2 LEU B N 1
ATOM 1582 C CA . LEU B 1 2 ? -18.094 -73.375 4.816 1 43.88 2 LEU B CA 1
ATOM 1583 C C . LEU B 1 2 ? -17.594 -72.062 5.34 1 43.88 2 LEU B C 1
ATOM 1585 O O . LEU B 1 2 ? -18.391 -71.25 5.82 1 43.88 2 LEU B O 1
ATOM 1589 N N . GLU B 1 3 ? -16.375 -71.938 5.844 1 44.31 3 GLU B N 1
ATOM 1590 C CA . GLU B 1 3 ? -15.648 -70.75 6.266 1 44.31 3 GLU B CA 1
ATOM 1591 C C . GLU B 1 3 ? -15.516 -69.75 5.117 1 44.31 3 GLU B C 1
ATOM 1593 O O . GLU B 1 3 ? -14.914 -70.062 4.086 1 44.31 3 GLU B O 1
ATOM 1598 N N . PHE B 1 4 ? -16.531 -68.812 4.859 1 46.56 4 PHE B N 1
ATOM 1599 C CA . PHE B 1 4 ? -16.406 -67.688 3.945 1 46.56 4 PHE B CA 1
ATOM 1600 C C . PHE B 1 4 ? -15.281 -66.75 4.375 1 46.56 4 PHE B C 1
ATOM 1602 O O . PHE B 1 4 ? -15.305 -66.25 5.48 1 46.56 4 PHE B O 1
ATOM 1609 N N . CYS B 1 5 ? -14.062 -67.062 3.879 1 42.81 5 CYS B N 1
ATOM 1610 C CA . CYS B 1 5 ? -12.953 -66.125 4.016 1 42.81 5 CYS B CA 1
ATOM 1611 C C . CYS B 1 5 ? -13.266 -64.812 3.33 1 42.81 5 CYS B C 1
ATOM 1613 O O . CYS B 1 5 ? -13.406 -64.75 2.105 1 42.81 5 CYS B O 1
ATOM 1615 N N . PHE B 1 6 ? -14.102 -63.906 3.928 1 46.69 6 PHE B N 1
ATOM 1616 C CA . PHE B 1 6 ? -14.25 -62.531 3.449 1 46.69 6 PHE B CA 1
ATOM 1617 C C . PHE B 1 6 ? -12.891 -61.844 3.314 1 46.69 6 PHE B C 1
ATOM 1619 O O . PHE B 1 6 ? -12.188 -61.656 4.309 1 46.69 6 PHE B O 1
ATOM 1626 N N . SER B 1 7 ? -12.156 -62.031 2.18 1 42.75 7 SER B N 1
ATOM 1627 C CA . SER B 1 7 ? -11 -61.188 1.897 1 42.75 7 SER B CA 1
ATOM 1628 C C . SER B 1 7 ? -11.375 -59.719 1.849 1 42.75 7 SER B C 1
ATOM 1630 O O . SER B 1 7 ? -12.203 -59.312 1.032 1 42.75 7 SER B O 1
ATOM 1632 N N . LEU B 1 8 ? -11.312 -59 2.951 1 44.03 8 LEU B N 1
ATOM 1633 C CA . LEU B 1 8 ? -11.367 -57.531 2.979 1 44.03 8 LEU B CA 1
ATOM 1634 C C . LEU B 1 8 ? -10.305 -56.938 2.072 1 44.03 8 LEU B C 1
ATOM 1636 O O . LEU B 1 8 ? -9.109 -57.062 2.354 1 44.03 8 LEU B O 1
ATOM 1640 N N . LEU B 1 9 ? -10.539 -56.906 0.734 1 44.25 9 LEU B N 1
ATOM 1641 C CA . LEU B 1 9 ? -9.703 -56.062 -0.124 1 44.25 9 LEU B CA 1
ATOM 1642 C C . LEU B 1 9 ? -9.672 -54.625 0.382 1 44.25 9 LEU B C 1
ATOM 1644 O O . LEU B 1 9 ? -10.703 -53.938 0.395 1 44.25 9 LEU B O 1
ATOM 1648 N N . LEU B 1 10 ? -8.734 -54.281 1.258 1 44.56 10 LEU B N 1
ATOM 1649 C CA . LEU B 1 10 ? -8.406 -52.906 1.584 1 44.56 10 LEU B CA 1
ATOM 1650 C C . LEU B 1 10 ? -8.055 -52.094 0.326 1 44.56 10 LEU B C 1
ATOM 1652 O O . LEU B 1 10 ? -7.031 -52.375 -0.308 1 44.56 10 LEU B O 1
ATOM 1656 N N . TRP B 1 11 ? -9.039 -51.562 -0.457 1 45.69 11 TRP B N 1
ATOM 1657 C CA . TRP B 1 11 ? -8.75 -50.531 -1.436 1 45.69 11 TRP B CA 1
ATOM 1658 C C . TRP B 1 11 ? -7.918 -49.406 -0.81 1 45.69 11 TRP B C 1
ATOM 1660 O O . TRP B 1 11 ? -8.406 -48.688 0.048 1 45.69 11 TRP B O 1
ATOM 1670 N N . SER B 1 12 ? -6.629 -49.594 -0.655 1 43.81 12 SER B N 1
ATOM 1671 C CA . SER B 1 12 ? -5.789 -48.438 -0.389 1 43.81 12 SER B CA 1
ATOM 1672 C C . SER B 1 12 ? -6.051 -47.312 -1.395 1 43.81 12 SER B C 1
ATOM 1674 O O . SER B 1 12 ? -5.789 -47.469 -2.588 1 43.81 12 SER B O 1
ATOM 1676 N N . VAL B 1 13 ? -7.055 -46.5 -1.27 1 45.22 13 VAL B N 1
ATOM 1677 C CA . VAL B 1 13 ? -7.117 -45.219 -1.975 1 45.22 13 VAL B CA 1
ATOM 1678 C C . VAL B 1 13 ? -5.777 -44.5 -1.865 1 45.22 13 VAL B C 1
ATOM 1680 O O . VAL B 1 13 ? -5.418 -44 -0.795 1 45.22 13 VAL B O 1
ATOM 1683 N N . LEU B 1 14 ? -4.707 -45 -2.477 1 42.16 14 LEU B N 1
ATOM 1684 C CA . LEU B 1 14 ? -3.609 -44.062 -2.713 1 42.16 14 LEU B CA 1
ATOM 1685 C C . LEU B 1 14 ? -4.133 -42.719 -3.184 1 42.16 14 LEU B C 1
ATOM 1687 O O . LEU B 1 14 ? -4.652 -42.594 -4.297 1 42.16 14 LEU B O 1
ATOM 1691 N N . GLY B 1 15 ? -4.77 -41.938 -2.352 1 45.12 15 GLY B N 1
ATOM 1692 C CA . GLY B 1 15 ? -4.906 -40.531 -2.719 1 45.12 15 GLY B CA 1
ATOM 1693 C C . GLY B 1 15 ? -3.723 -40 -3.504 1 45.12 15 GLY B C 1
ATOM 1694 O O . GLY B 1 15 ? -2.639 -39.812 -2.949 1 45.12 15 GLY B O 1
ATOM 1695 N N . LEU B 1 16 ? -3.461 -40.281 -4.691 1 44.31 16 LEU B N 1
ATOM 1696 C CA . LEU B 1 16 ? -2.535 -39.562 -5.555 1 44.31 16 LEU B CA 1
ATOM 1697 C C . LEU B 1 16 ? -2.533 -38.094 -5.215 1 44.31 16 LEU B C 1
ATOM 1699 O O . LEU B 1 16 ? -3.561 -37.406 -5.34 1 44.31 16 LEU B O 1
ATOM 1703 N N . ALA B 1 17 ? -1.831 -37.656 -4.242 1 49.12 17 ALA B N 1
ATOM 1704 C CA . ALA B 1 17 ? -1.548 -36.219 -4.102 1 49.12 17 ALA B CA 1
ATOM 1705 C C . ALA B 1 17 ? -1.373 -35.562 -5.465 1 49.12 17 ALA B C 1
ATOM 1707 O O . ALA B 1 17 ? -0.478 -35.938 -6.227 1 49.12 17 ALA B O 1
ATOM 1708 N N . GLN B 1 18 ? -2.432 -35.25 -6.152 1 50.53 18 GLN B N 1
ATOM 1709 C CA . GLN B 1 18 ? -2.279 -34.469 -7.383 1 50.53 18 GLN B CA 1
ATOM 1710 C C . GLN B 1 18 ? -1.114 -33.5 -7.281 1 50.53 18 GLN B C 1
ATOM 1712 O O . GLN B 1 18 ? -1.021 -32.719 -6.316 1 50.53 18 GLN B O 1
ATOM 1717 N N . ALA B 1 19 ? 0.075 -33.844 -7.703 1 58.5 19 ALA B N 1
ATOM 1718 C CA . ALA B 1 19 ? 1.3 -33.062 -7.777 1 58.5 19 ALA B CA 1
ATOM 1719 C C . ALA B 1 19 ? 0.992 -31.609 -8.117 1 58.5 19 ALA B C 1
ATOM 1721 O O . ALA B 1 19 ? 0.235 -31.328 -9.055 1 58.5 19 ALA B O 1
ATOM 1722 N N . GLN B 1 20 ? 1.102 -30.656 -7.344 1 67.06 20 GLN B N 1
ATOM 1723 C CA . GLN B 1 20 ? 1.026 -29.219 -7.625 1 67.06 20 GLN B CA 1
ATOM 1724 C C . GLN B 1 20 ? 1.795 -28.875 -8.898 1 67.06 20 GLN B C 1
ATOM 1726 O O . GLN B 1 20 ? 2.967 -29.219 -9.039 1 67.06 20 GLN B O 1
ATOM 1731 N N . THR B 1 21 ? 1.039 -28.531 -9.953 1 88.12 21 THR B N 1
ATOM 1732 C CA . THR B 1 21 ? 1.728 -28.125 -11.172 1 88.12 21 THR B CA 1
ATOM 1733 C C . THR B 1 21 ? 1.88 -26.609 -11.219 1 88.12 21 THR B C 1
ATOM 1735 O O . THR B 1 21 ? 0.902 -25.875 -11.055 1 88.12 21 THR B O 1
ATOM 1738 N N . TRP B 1 22 ? 3.199 -26.172 -11.266 1 96.38 22 TRP B N 1
ATOM 1739 C CA . TRP B 1 22 ? 3.514 -24.766 -11.422 1 96.38 22 TRP B CA 1
ATOM 1740 C C . TRP B 1 22 ? 2.855 -24.203 -12.68 1 96.38 22 TRP B C 1
ATOM 1742 O O . TRP B 1 22 ? 2.738 -24.891 -13.688 1 96.38 22 TRP B O 1
ATOM 1752 N N . GLN B 1 23 ? 2.432 -22.938 -12.633 1 97.19 23 GLN B N 1
ATOM 1753 C CA . GLN B 1 23 ? 1.801 -22.312 -13.789 1 97.19 23 GLN B CA 1
ATOM 1754 C C . GLN B 1 23 ? 2.797 -22.125 -14.93 1 97.19 23 GLN B C 1
ATOM 1756 O O . GLN B 1 23 ? 2.402 -22.016 -16.094 1 97.19 23 GLN B O 1
ATOM 1761 N N . HIS B 1 24 ? 4.027 -22 -14.664 1 97.5 24 HIS B N 1
ATOM 1762 C CA . HIS B 1 24 ? 5.113 -21.859 -15.625 1 97.5 24 HIS B CA 1
ATOM 1763 C C . HIS B 1 24 ? 6.43 -22.359 -15.047 1 97.5 24 HIS B C 1
ATOM 1765 O O . HIS B 1 24 ? 6.566 -22.5 -13.828 1 97.5 24 HIS B O 1
ATOM 1771 N N . ASP B 1 25 ? 7.371 -22.625 -15.93 1 97.31 25 ASP B N 1
ATOM 1772 C CA . ASP B 1 25 ? 8.727 -22.953 -15.492 1 97.31 25 ASP B CA 1
ATOM 1773 C C . ASP B 1 25 ? 9.602 -21.703 -15.43 1 97.31 25 ASP B C 1
ATOM 1775 O O . ASP B 1 25 ? 9.18 -20.625 -15.836 1 97.31 25 ASP B O 1
ATOM 1779 N N . PHE B 1 26 ? 10.836 -21.906 -14.828 1 98.12 26 PHE B N 1
ATOM 1780 C CA . PHE B 1 26 ? 11.773 -20.797 -14.734 1 98.12 26 PHE B CA 1
ATOM 1781 C C . PHE B 1 26 ? 12.047 -20.203 -16.109 1 98.12 26 PHE B C 1
ATOM 1783 O O . PHE B 1 26 ? 12.133 -20.938 -17.109 1 98.12 26 PHE B O 1
ATOM 1790 N N . HIS B 1 27 ? 12.188 -18.875 -16.141 1 98.38 27 HIS B N 1
ATOM 1791 C CA . HIS B 1 27 ? 12.523 -18.078 -17.312 1 98.38 27 HIS B CA 1
ATOM 1792 C C . HIS B 1 27 ? 11.367 -18.031 -18.297 1 98.38 27 HIS B C 1
ATOM 1794 O O . HIS B 1 27 ? 11.484 -17.438 -19.375 1 98.38 27 HIS B O 1
ATOM 1800 N N . GLN B 1 28 ? 10.227 -18.672 -17.969 1 98.31 28 GLN B N 1
ATOM 1801 C CA . GLN B 1 28 ? 9.031 -18.578 -18.812 1 98.31 28 GLN B CA 1
ATOM 1802 C C . GLN B 1 28 ? 8.078 -17.5 -18.297 1 98.31 28 GLN B C 1
ATOM 1804 O O . GLN B 1 28 ? 8.086 -17.172 -17.125 1 98.31 28 GLN B O 1
ATOM 1809 N N . ASN B 1 29 ? 7.289 -16.969 -19.219 1 98 29 ASN B N 1
ATOM 1810 C CA . ASN B 1 29 ? 6.27 -15.984 -18.859 1 98 29 ASN B CA 1
ATOM 1811 C C . ASN B 1 29 ? 5.043 -16.656 -18.25 1 98 29 ASN B C 1
ATOM 1813 O O . ASN B 1 29 ? 4.789 -17.828 -18.484 1 98 29 ASN B O 1
ATOM 1817 N N . ILE B 1 30 ? 4.363 -15.914 -17.422 1 98.12 30 ILE B N 1
ATOM 1818 C CA . ILE B 1 30 ? 3.07 -16.359 -16.922 1 98.12 30 ILE B CA 1
ATOM 1819 C C . ILE B 1 30 ? 1.977 -15.398 -17.375 1 98.12 30 ILE B C 1
ATOM 1821 O O . ILE B 1 30 ? 2.188 -14.188 -17.422 1 98.12 30 ILE B O 1
ATOM 1825 N N . ASN B 1 31 ? 0.895 -15.906 -17.875 1 98.12 31 ASN B N 1
ATOM 1826 C CA . ASN B 1 31 ? -0.358 -15.234 -18.203 1 98.12 31 ASN B CA 1
ATOM 1827 C C . ASN B 1 31 ? -1.562 -16 -17.656 1 98.12 31 ASN B C 1
ATOM 1829 O O . ASN B 1 31 ? -2.133 -16.828 -18.359 1 98.12 31 ASN B O 1
ATOM 1833 N N . PHE B 1 32 ? -1.885 -15.641 -16.438 1 98.56 32 PHE B N 1
ATOM 1834 C CA . PHE B 1 32 ? -2.869 -16.422 -15.711 1 98.56 32 PHE B CA 1
ATOM 1835 C C . PHE B 1 32 ? -4.055 -15.562 -15.297 1 98.56 32 PHE B C 1
ATOM 1837 O O . PHE B 1 32 ? -3.871 -14.469 -14.75 1 98.56 32 PHE B O 1
ATOM 1844 N N . THR B 1 33 ? -5.227 -16.016 -15.602 1 98.62 33 THR B N 1
ATOM 1845 C CA . THR B 1 33 ? -6.449 -15.461 -15.039 1 98.62 33 THR B CA 1
ATOM 1846 C C . THR B 1 33 ? -7.281 -16.547 -14.359 1 98.62 33 THR B C 1
ATOM 1848 O O . THR B 1 33 ? -7.328 -17.688 -14.836 1 98.62 33 THR B O 1
ATOM 1851 N N . CYS B 1 34 ? -7.926 -16.156 -13.305 1 98.31 34 CYS B N 1
ATOM 1852 C CA . CYS B 1 34 ? -8.812 -17.094 -12.617 1 98.31 34 CYS B CA 1
ATOM 1853 C C . CYS B 1 34 ? -9.977 -17.5 -13.508 1 98.31 34 CYS B C 1
ATOM 1855 O O . CYS B 1 34 ? -10.414 -16.719 -14.359 1 98.31 34 CYS B O 1
ATOM 1857 N N . PRO B 1 35 ? -10.492 -18.719 -13.242 1 96.56 35 PRO B N 1
ATOM 1858 C CA . PRO B 1 35 ? -11.742 -19.094 -13.898 1 96.56 35 PRO B CA 1
ATOM 1859 C C . PRO B 1 35 ? -12.875 -18.109 -13.602 1 96.56 35 PRO B C 1
ATOM 1861 O O . PRO B 1 35 ? -12.789 -17.344 -12.641 1 96.56 35 PRO B O 1
ATOM 1864 N N . THR B 1 36 ? -13.898 -18.203 -14.492 1 95.31 36 THR B N 1
ATOM 1865 C CA . THR B 1 36 ? -15.047 -17.312 -14.367 1 95.31 36 THR B CA 1
ATOM 1866 C C . THR B 1 36 ? -15.586 -17.328 -12.938 1 95.31 36 THR B C 1
ATOM 1868 O O . THR B 1 36 ? -15.695 -18.391 -12.32 1 95.31 36 THR B O 1
ATOM 1871 N N . ASP B 1 37 ? -15.82 -16.266 -12.367 1 96.44 37 ASP B N 1
ATOM 1872 C CA . ASP B 1 37 ? -16.469 -16.031 -11.086 1 96.44 37 ASP B CA 1
ATOM 1873 C C . ASP B 1 37 ? -15.523 -16.344 -9.93 1 96.44 37 ASP B C 1
ATOM 1875 O O . ASP B 1 37 ? -15.969 -16.609 -8.812 1 96.44 37 ASP B O 1
ATOM 1879 N N . GLN B 1 38 ? -14.25 -16.344 -10.227 1 97.44 38 GLN B N 1
ATOM 1880 C CA . GLN B 1 38 ? -13.305 -16.641 -9.156 1 97.44 38 GLN B CA 1
ATOM 1881 C C . GLN B 1 38 ? -12.258 -15.547 -9.016 1 97.44 38 GLN B C 1
ATOM 1883 O O . GLN B 1 38 ? -12.016 -14.789 -9.953 1 97.44 38 GLN B O 1
ATOM 1888 N N . ILE B 1 39 ? -11.703 -15.453 -7.809 1 98.44 39 ILE B N 1
ATOM 1889 C CA . ILE B 1 39 ? -10.633 -14.516 -7.492 1 98.44 39 ILE B CA 1
ATOM 1890 C C . ILE B 1 39 ? -9.43 -15.266 -6.922 1 98.44 39 ILE B C 1
ATOM 1892 O O . ILE B 1 39 ? -9.562 -16.406 -6.477 1 98.44 39 ILE B O 1
ATOM 1896 N N . LEU B 1 40 ? -8.281 -14.664 -7.023 1 98.62 40 LEU B N 1
ATOM 1897 C CA . LEU B 1 40 ? -7.062 -15.273 -6.52 1 98.62 40 LEU B CA 1
ATOM 1898 C C . LEU B 1 40 ? -7.18 -15.578 -5.031 1 98.62 40 LEU B C 1
ATOM 1900 O O . LEU B 1 40 ? -7.59 -14.719 -4.25 1 98.62 40 LEU B O 1
ATOM 1904 N N . SER B 1 41 ? -6.84 -16.812 -4.605 1 98.06 41 SER B N 1
ATOM 1905 C CA . SER B 1 41 ? -7.07 -17.188 -3.215 1 98.06 41 SER B CA 1
ATOM 1906 C C . SER B 1 41 ? -5.816 -17.797 -2.59 1 98.06 41 SER B C 1
ATOM 1908 O O . SER B 1 41 ? -5.734 -17.938 -1.368 1 98.06 41 SER B O 1
ATOM 1910 N N . ARG B 1 42 ? -4.863 -18.188 -3.32 1 98.25 42 ARG B N 1
ATOM 1911 C CA . ARG B 1 42 ? -3.627 -18.766 -2.809 1 98.25 42 ARG B CA 1
ATOM 1912 C C . ARG B 1 42 ? -2.475 -18.547 -3.785 1 98.25 42 ARG B C 1
ATOM 1914 O O . ARG B 1 42 ? -2.656 -18.656 -5 1 98.25 42 ARG B O 1
ATOM 1921 N N . LEU B 1 43 ? -1.331 -18.25 -3.248 1 98.69 43 LEU B N 1
ATOM 1922 C CA . LEU B 1 43 ? -0.12 -18.031 -4.031 1 98.69 43 LEU B CA 1
ATOM 1923 C C . LEU B 1 43 ? 1.046 -18.828 -3.469 1 98.69 43 LEU B C 1
ATOM 1925 O O . LEU B 1 43 ? 1.34 -18.75 -2.273 1 98.69 43 LEU B O 1
ATOM 1929 N N . GLU B 1 44 ? 1.645 -19.594 -4.281 1 98.5 44 GLU B N 1
ATOM 1930 C CA . GLU B 1 44 ? 2.922 -20.234 -3.979 1 98.5 44 GLU B CA 1
ATOM 1931 C C . GLU B 1 44 ? 3.99 -19.828 -4.996 1 98.5 44 GLU B C 1
ATOM 1933 O O . GLU B 1 44 ? 3.697 -19.672 -6.184 1 98.5 44 GLU B O 1
ATOM 1938 N N . SER B 1 45 ? 5.164 -19.672 -4.516 1 98.38 45 SER B N 1
ATOM 1939 C CA . SER B 1 45 ? 6.273 -19.344 -5.402 1 98.38 45 SER B CA 1
ATOM 1940 C C . SER B 1 45 ? 7.59 -19.891 -4.863 1 98.38 45 SER B C 1
ATOM 1942 O O . SER B 1 45 ? 7.762 -20.031 -3.65 1 98.38 45 SER B O 1
ATOM 1944 N N . GLU B 1 46 ? 8.422 -20.203 -5.773 1 97.19 46 GLU B N 1
ATOM 1945 C CA . GLU B 1 46 ? 9.766 -20.641 -5.402 1 97.19 46 GLU B CA 1
ATOM 1946 C C . GLU B 1 46 ? 10.82 -19.969 -6.277 1 97.19 46 GLU B C 1
ATOM 1948 O O . GLU B 1 46 ? 10.609 -19.781 -7.477 1 97.19 46 GLU B O 1
ATOM 1953 N N . HIS B 1 47 ? 11.844 -19.609 -5.645 1 97.38 47 HIS B N 1
ATOM 1954 C CA . HIS B 1 47 ? 13.008 -19.062 -6.332 1 97.38 47 HIS B CA 1
ATOM 1955 C C . HIS B 1 47 ? 14.102 -20.109 -6.492 1 97.38 47 HIS B C 1
ATOM 1957 O O . HIS B 1 47 ? 14.297 -20.953 -5.605 1 97.38 47 HIS B O 1
ATOM 1963 N N . ASP B 1 48 ? 14.68 -20.047 -7.629 1 97 48 ASP B N 1
ATOM 1964 C CA . ASP B 1 48 ? 15.828 -20.922 -7.867 1 97 48 ASP B CA 1
ATOM 1965 C C . ASP B 1 48 ? 17.094 -20.094 -8.117 1 97 48 ASP B C 1
ATOM 1967 O O . ASP B 1 48 ? 17.156 -19.312 -9.07 1 97 48 ASP B O 1
ATOM 1971 N N . ASN B 1 49 ? 18.094 -20.312 -7.254 1 94.81 49 ASN B N 1
ATOM 1972 C CA . ASN B 1 49 ? 19.328 -19.531 -7.312 1 94.81 49 ASN B CA 1
ATOM 1973 C C . ASN B 1 49 ? 20.094 -19.781 -8.609 1 94.81 49 ASN B C 1
ATOM 1975 O O . ASN B 1 49 ? 20.828 -18.906 -9.078 1 94.81 49 ASN B O 1
ATOM 1979 N N . LYS B 1 50 ? 20.016 -20.953 -9.125 1 95.31 50 LYS B N 1
ATOM 1980 C CA . LYS B 1 50 ? 20.656 -21.25 -10.391 1 95.31 50 LYS B CA 1
ATOM 1981 C C . LYS B 1 50 ? 20.016 -20.484 -11.539 1 95.31 50 LYS B C 1
ATOM 1983 O O . LYS B 1 50 ? 20.719 -19.891 -12.359 1 95.31 50 LYS B O 1
ATOM 1988 N N . HIS B 1 51 ? 18.703 -20.438 -11.57 1 96.94 51 HIS B N 1
ATOM 1989 C CA . HIS B 1 51 ? 17.953 -19.766 -12.641 1 96.94 51 HIS B CA 1
ATOM 1990 C C . HIS B 1 51 ? 17.781 -18.281 -12.352 1 96.94 51 HIS B C 1
ATOM 1992 O O . HIS B 1 51 ? 17.422 -17.516 -13.25 1 96.94 51 HIS B O 1
ATOM 1998 N N . GLN B 1 52 ? 18 -17.891 -11.07 1 96 52 GLN B N 1
ATOM 1999 C CA . GLN B 1 52 ? 17.812 -16.5 -10.625 1 96 52 GLN B CA 1
ATOM 2000 C C . GLN B 1 52 ? 16.438 -15.984 -11.016 1 96 52 GLN B C 1
ATOM 2002 O O . GLN B 1 52 ? 16.312 -1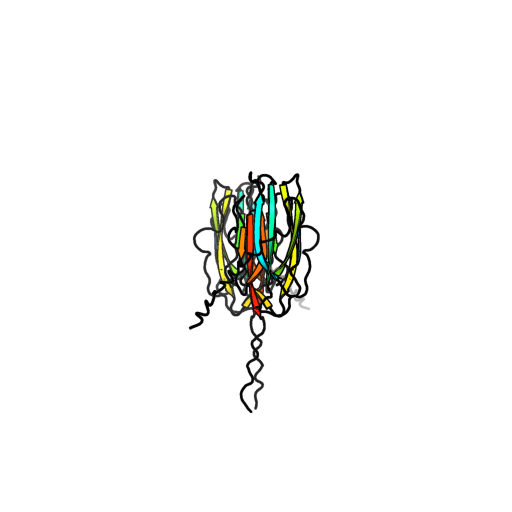4.898 -11.594 1 96 52 GLN B O 1
ATOM 2007 N N . ASP B 1 5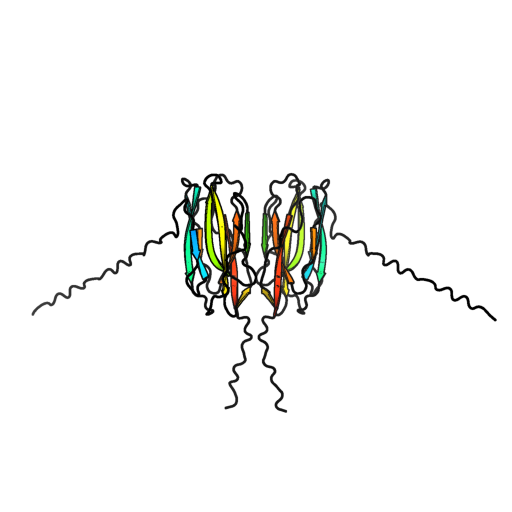3 ? 15.453 -16.828 -10.797 1 97.19 53 ASP B N 1
ATOM 2008 C CA . ASP B 1 53 ? 14.062 -16.547 -11.148 1 97.19 53 ASP B CA 1
ATOM 2009 C C . ASP B 1 53 ? 13.102 -17.266 -10.203 1 97.19 53 ASP B C 1
ATOM 2011 O O . ASP B 1 53 ? 13.484 -18.219 -9.531 1 97.19 53 ASP B O 1
ATOM 2015 N N . ARG B 1 54 ? 11.844 -16.734 -10.133 1 97.25 54 ARG B N 1
ATOM 2016 C CA . ARG B 1 54 ? 10.789 -17.391 -9.359 1 97.25 54 ARG B CA 1
ATOM 2017 C C . ARG B 1 54 ? 9.703 -17.938 -10.281 1 97.25 54 ARG B C 1
ATOM 2019 O O . ARG B 1 54 ? 9.414 -17.359 -11.328 1 97.25 54 ARG B O 1
ATOM 2026 N N . ARG B 1 55 ? 9.125 -19.016 -9.914 1 97.94 55 ARG B N 1
ATOM 2027 C CA . ARG B 1 55 ? 7.934 -19.531 -10.57 1 97.94 55 ARG B CA 1
ATOM 2028 C C . ARG B 1 55 ? 6.734 -19.531 -9.625 1 97.94 55 ARG B C 1
ATOM 2030 O O . ARG B 1 55 ? 6.902 -19.453 -8.406 1 97.94 55 ARG B O 1
ATOM 2037 N N . TRP B 1 56 ? 5.559 -19.562 -10.227 1 98.5 56 TRP B N 1
ATOM 2038 C CA . TRP B 1 56 ? 4.352 -19.328 -9.438 1 98.5 56 TRP B CA 1
ATOM 2039 C C . TRP B 1 56 ? 3.367 -20.484 -9.594 1 98.5 56 TRP B C 1
ATOM 2041 O O . TRP B 1 56 ? 3.244 -21.047 -10.68 1 98.5 56 TRP B O 1
ATOM 2051 N N . TYR B 1 57 ? 2.764 -20.844 -8.523 1 98.25 57 TYR B N 1
ATOM 2052 C CA . TYR B 1 57 ? 1.544 -21.641 -8.469 1 98.25 57 TYR B CA 1
ATOM 2053 C C . TYR B 1 57 ? 0.402 -20.844 -7.844 1 98.25 57 TYR B C 1
ATOM 2055 O O . TYR B 1 57 ? 0.521 -20.359 -6.715 1 98.25 57 TYR B O 1
ATOM 2063 N N . LEU B 1 58 ? -0.672 -20.719 -8.633 1 98.56 58 LEU B N 1
ATOM 2064 C CA . LEU B 1 58 ? -1.777 -19.859 -8.234 1 98.56 58 LEU B CA 1
ATOM 2065 C C . LEU B 1 58 ? -3.086 -20.641 -8.172 1 98.56 58 LEU B C 1
ATOM 2067 O O . LEU B 1 58 ? -3.348 -21.484 -9.031 1 98.56 58 LEU B O 1
ATOM 2071 N N . GLN B 1 59 ? -3.855 -20.328 -7.148 1 98.19 59 GLN B N 1
ATOM 2072 C CA . GLN B 1 59 ? -5.184 -20.922 -7.02 1 98.19 59 GLN B CA 1
ATOM 2073 C C . GLN B 1 59 ? -6.254 -19.844 -6.871 1 98.19 59 GLN B C 1
ATOM 2075 O O . GLN B 1 59 ? -5.965 -18.734 -6.422 1 98.19 59 GLN B O 1
ATOM 2080 N N . CYS B 1 60 ? -7.453 -20.25 -7.281 1 97.75 60 CYS B N 1
ATOM 2081 C CA . CYS B 1 60 ? -8.586 -19.328 -7.238 1 97.75 60 CYS B CA 1
ATOM 2082 C C . CYS B 1 60 ? -9.758 -19.938 -6.473 1 97.75 60 CYS B C 1
ATOM 2084 O O . CYS B 1 60 ? -9.805 -21.156 -6.266 1 97.75 60 CYS B O 1
ATOM 2086 N N . THR B 1 61 ? -10.617 -19.078 -6.016 1 97 61 THR B N 1
ATOM 2087 C CA . THR B 1 61 ? -11.836 -19.5 -5.336 1 97 61 THR B CA 1
ATOM 2088 C C . THR B 1 61 ? -13.008 -18.609 -5.723 1 97 61 THR B C 1
ATOM 2090 O O . THR B 1 61 ? -12.812 -17.469 -6.16 1 97 61 THR B O 1
ATOM 2093 N N . LYS B 1 62 ? -14.164 -19.203 -5.598 1 95.38 62 LYS B N 1
ATOM 2094 C CA . LYS B 1 62 ? -15.375 -18.406 -5.742 1 95.38 62 LYS B CA 1
ATOM 2095 C C . LYS B 1 62 ? -15.703 -17.656 -4.445 1 95.38 62 LYS B C 1
ATOM 2097 O O . LYS B 1 62 ? -15.914 -18.281 -3.404 1 95.38 62 LYS B O 1
ATOM 2102 N N . PRO B 1 63 ? -15.656 -16.312 -4.504 1 94.06 63 PRO B N 1
ATOM 2103 C CA . PRO B 1 63 ? -16.047 -15.609 -3.281 1 94.06 63 PRO B CA 1
ATOM 2104 C C . PRO B 1 63 ? -17.5 -15.859 -2.898 1 94.06 63 PRO B C 1
ATOM 2106 O O . PRO B 1 63 ? -18.312 -16.234 -3.75 1 94.06 63 PRO B O 1
ATOM 2109 N N . LYS B 1 64 ? -17.75 -15.688 -1.555 1 82.75 64 LYS B N 1
ATOM 2110 C CA . LYS B 1 64 ? -19.094 -15.922 -1.034 1 82.75 64 LYS B CA 1
ATOM 2111 C C . LYS B 1 64 ? -20.125 -15.094 -1.794 1 82.75 64 LYS B C 1
ATOM 2113 O O . LYS B 1 64 ? -21.281 -15.516 -1.941 1 82.75 64 LYS B O 1
ATOM 2118 N N . LEU B 1 65 ? -19.469 -13.953 -2.197 1 69.19 65 LEU B N 1
ATOM 2119 C CA . LEU B 1 65 ? -20.375 -13.117 -2.973 1 69.19 65 LEU B CA 1
ATOM 2120 C C . LEU B 1 65 ? -20.344 -13.492 -4.449 1 69.19 65 LEU B C 1
ATOM 2122 O O . LEU B 1 65 ? -19.312 -13.938 -4.957 1 69.19 65 LEU B O 1
ATOM 2126 N N . ALA B 1 66 ? -21.391 -13.734 -5.113 1 66.31 66 ALA B N 1
ATOM 2127 C CA . ALA B 1 66 ? -21.766 -14.594 -6.234 1 66.31 66 ALA B CA 1
ATOM 2128 C C . ALA B 1 66 ? -21.016 -14.188 -7.504 1 66.31 66 ALA B C 1
ATOM 2130 O O . ALA B 1 66 ? -20.531 -15.047 -8.25 1 66.31 66 ALA B O 1
ATOM 2131 N N . SER B 1 67 ? -20.922 -12.938 -7.883 1 89.44 67 SER B N 1
ATOM 2132 C CA . SER B 1 67 ? -20.453 -12.727 -9.25 1 89.44 67 SER B CA 1
ATOM 2133 C C . SER B 1 67 ? -19.203 -11.844 -9.281 1 89.44 67 SER B C 1
ATOM 2135 O O . SER B 1 67 ? -19.094 -10.898 -8.508 1 89.44 67 SER B O 1
ATOM 2137 N N . VAL B 1 68 ? -18.234 -12.234 -10.008 1 96.25 68 VAL B N 1
ATOM 2138 C CA . VAL B 1 68 ? -17.016 -11.484 -10.297 1 96.25 68 VAL B CA 1
ATOM 2139 C C . VAL B 1 68 ? -17.094 -10.891 -11.703 1 96.25 68 VAL B C 1
ATOM 2141 O O . VAL B 1 68 ? -17.25 -11.617 -12.68 1 96.25 68 VAL B O 1
ATOM 2144 N N . THR B 1 69 ? -17.125 -9.547 -11.727 1 95.31 69 THR B N 1
ATOM 2145 C CA . THR B 1 69 ? -17.391 -8.875 -12.992 1 95.31 69 THR B CA 1
ATOM 2146 C C . THR B 1 69 ? -16.438 -7.703 -13.195 1 95.31 69 THR B C 1
ATOM 2148 O O . THR B 1 69 ? -15.609 -7.414 -12.336 1 95.31 69 THR B O 1
ATOM 2151 N N . ASN B 1 70 ? -16.484 -7.043 -14.406 1 96.69 70 ASN B N 1
ATOM 2152 C CA . ASN B 1 70 ? -15.734 -5.836 -14.734 1 96.69 70 ASN B CA 1
ATOM 2153 C C . ASN B 1 70 ? -14.234 -6.043 -14.555 1 96.69 70 ASN B C 1
ATOM 2155 O O . ASN B 1 70 ? -13.57 -5.27 -13.859 1 96.69 70 ASN B O 1
ATOM 2159 N N . CYS B 1 71 ? -13.828 -7.082 -15.164 1 98 71 CYS B N 1
ATOM 2160 C CA . CYS B 1 71 ? -12.422 -7.461 -15.016 1 98 71 CYS B CA 1
ATOM 2161 C C . CYS B 1 71 ? -11.562 -6.781 -16.078 1 98 71 CYS B C 1
ATOM 2163 O O . CYS B 1 71 ? -11.961 -6.676 -17.234 1 98 71 CYS B O 1
ATOM 2165 N N . GLU B 1 72 ? -10.367 -6.277 -15.656 1 98.25 72 GLU B N 1
ATOM 2166 C CA . GLU B 1 72 ? -9.438 -5.641 -16.578 1 98.25 72 GLU B CA 1
ATOM 2167 C C . GLU B 1 72 ? -8 -5.75 -16.078 1 98.25 72 GLU B C 1
ATOM 2169 O O . GLU B 1 72 ? -7.758 -5.777 -14.875 1 98.25 72 GLU B O 1
ATOM 2174 N N . TRP B 1 73 ? -7.117 -5.855 -17.031 1 98.56 73 TRP B N 1
ATOM 2175 C CA . TRP B 1 73 ? -5.707 -5.719 -16.688 1 98.56 73 TRP B CA 1
ATOM 2176 C C . TRP B 1 73 ? -5.383 -4.277 -16.297 1 98.56 73 TRP B C 1
ATOM 2178 O O . TRP B 1 73 ? -6.059 -3.344 -16.734 1 98.56 73 TRP B O 1
ATOM 2188 N N . ASN B 1 74 ? -4.273 -4.211 -15.445 1 97.06 74 ASN B N 1
ATOM 2189 C CA . ASN B 1 74 ? -3.85 -2.852 -15.117 1 97.06 74 ASN B CA 1
ATOM 2190 C C . ASN B 1 74 ? -3.457 -2.07 -16.359 1 97.06 74 ASN B C 1
ATOM 2192 O O . ASN B 1 74 ? -2.926 -2.641 -17.328 1 97.06 74 ASN B O 1
ATOM 2196 N N . GLY B 1 75 ? -3.629 -0.837 -16.453 1 89.88 75 GLY B N 1
ATOM 2197 C CA . GLY B 1 75 ? -3.314 0.098 -17.516 1 89.88 75 GLY B CA 1
ATOM 2198 C C . GLY B 1 75 ? -2.225 -0.401 -18.453 1 89.88 75 GLY B C 1
ATOM 2199 O O . GLY B 1 75 ? -2.094 -1.606 -18.672 1 89.88 75 GLY B O 1
ATOM 2200 N N . ILE B 1 76 ? -1.471 0.502 -18.875 1 91.19 76 ILE B N 1
ATOM 2201 C CA . ILE B 1 76 ? -0.486 0.168 -19.891 1 91.19 76 ILE B CA 1
ATOM 2202 C C . ILE B 1 76 ? 0.824 -0.252 -19.234 1 91.19 76 ILE B C 1
ATOM 2204 O O . ILE B 1 76 ? 1.33 0.443 -18.344 1 91.19 76 ILE B O 1
ATOM 2208 N N . GLY B 1 77 ? 1.194 -1.4 -19.688 1 94.62 77 GLY B N 1
ATOM 2209 C CA . GLY B 1 77 ? 2.527 -1.823 -19.281 1 94.62 77 GLY B CA 1
ATOM 2210 C C . GLY B 1 77 ? 2.553 -2.533 -17.938 1 94.62 77 GLY B C 1
ATOM 2211 O O . GLY B 1 77 ? 1.527 -3.039 -17.484 1 94.62 77 GLY B O 1
ATOM 2212 N N . TYR B 1 78 ? 3.713 -2.705 -17.422 1 98.12 78 TYR B N 1
ATOM 2213 C CA . TYR B 1 78 ? 3.953 -3.42 -16.172 1 98.12 78 TYR B CA 1
ATOM 2214 C C . TYR B 1 78 ? 3.941 -2.465 -14.992 1 98.12 78 TYR B C 1
ATOM 2216 O O . TYR B 1 78 ? 4.176 -1.265 -15.148 1 98.12 78 TYR B O 1
ATOM 2224 N N . VAL B 1 79 ? 3.631 -3.014 -13.82 1 97.81 79 VAL B N 1
ATOM 2225 C CA . VAL B 1 79 ? 3.418 -2.158 -12.656 1 97.81 79 VAL B CA 1
ATOM 2226 C C . VAL B 1 79 ? 4.754 -1.854 -11.984 1 97.81 79 VAL B C 1
ATOM 2228 O O . VAL B 1 79 ? 4.832 -1.005 -11.094 1 97.81 79 VAL B O 1
ATOM 2231 N N . ASN B 1 80 ? 5.82 -2.551 -12.367 1 96.12 80 ASN B N 1
ATOM 2232 C CA . ASN B 1 80 ? 7.148 -2.309 -11.812 1 96.12 80 ASN B CA 1
ATOM 2233 C C . ASN B 1 80 ? 8.211 -2.248 -12.906 1 96.12 80 ASN B C 1
ATOM 2235 O O . ASN B 1 80 ? 8.039 -2.842 -13.969 1 96.12 80 ASN B O 1
ATOM 2239 N N . ASP B 1 81 ? 9.328 -1.563 -12.57 1 94 81 ASP B N 1
ATOM 2240 C CA . ASP B 1 81 ? 10.516 -1.593 -13.422 1 94 81 ASP B CA 1
ATOM 2241 C C . ASP B 1 81 ? 11.492 -2.668 -12.961 1 94 81 ASP B C 1
ATOM 2243 O O . ASP B 1 81 ? 11.367 -3.201 -11.859 1 94 81 ASP B O 1
ATOM 2247 N N . TRP B 1 82 ? 12.406 -2.912 -13.898 1 94.56 82 TRP B N 1
ATOM 2248 C CA . TRP B 1 82 ? 13.461 -3.855 -13.531 1 94.56 82 TRP B CA 1
ATOM 2249 C C . TRP B 1 82 ? 14.211 -3.383 -12.289 1 94.56 82 TRP B C 1
ATOM 2251 O O . TRP B 1 82 ? 14.531 -2.199 -12.164 1 94.56 82 TRP B O 1
ATOM 2261 N N . ASP B 1 83 ? 14.422 -4.297 -11.32 1 91.12 83 ASP B N 1
ATOM 2262 C CA . ASP B 1 83 ? 15.266 -4.086 -10.141 1 91.12 83 ASP B CA 1
ATOM 2263 C C . ASP B 1 83 ? 14.664 -3.023 -9.227 1 91.12 83 ASP B C 1
ATOM 2265 O O . ASP B 1 83 ? 15.367 -2.473 -8.367 1 91.12 83 ASP B O 1
ATOM 2269 N N . GLY B 1 84 ? 13.453 -2.715 -9.43 1 87.38 84 GLY B N 1
ATOM 2270 C CA . GLY B 1 84 ? 12.812 -1.666 -8.648 1 87.38 84 GLY B CA 1
ATOM 2271 C C . GLY B 1 84 ? 11.758 -2.191 -7.691 1 87.38 84 GLY B C 1
ATOM 2272 O O . GLY B 1 84 ? 11.68 -3.396 -7.445 1 87.38 84 GLY B O 1
ATOM 2273 N N . PHE B 1 85 ? 10.992 -1.3 -7.066 1 89.94 85 PHE B N 1
ATOM 2274 C CA . PHE B 1 85 ? 9.89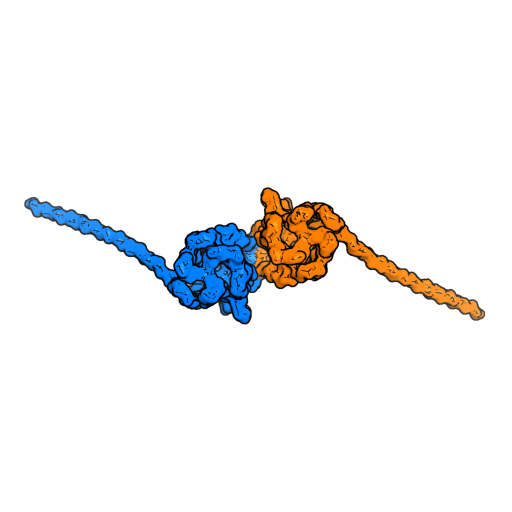8 -1.663 -6.172 1 89.94 85 PHE B CA 1
A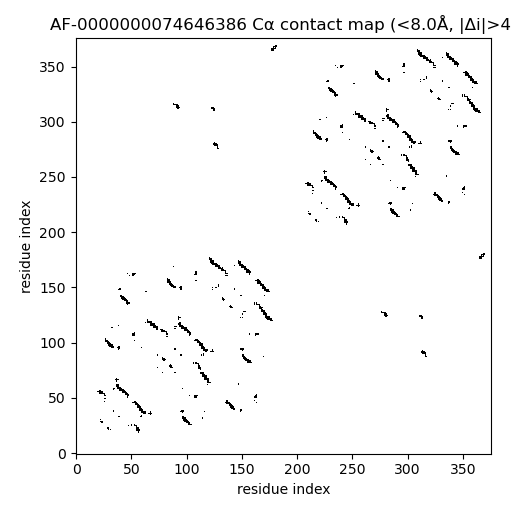TOM 2275 C C . PHE B 1 85 ? 8.586 -1.771 -6.934 1 89.94 85 PHE B C 1
ATOM 2277 O O . PHE B 1 85 ? 8.445 -1.216 -8.031 1 89.94 85 PHE B O 1
ATOM 2284 N N . MET B 1 86 ? 7.82 -2.506 -6.418 1 95.25 86 MET B N 1
ATOM 2285 C CA . MET B 1 86 ? 6.422 -2.586 -6.836 1 95.25 86 MET B CA 1
ATOM 2286 C C . MET B 1 86 ? 5.492 -2.203 -5.688 1 95.25 86 MET B C 1
ATOM 2288 O O . MET B 1 86 ? 5.613 -2.732 -4.582 1 95.25 86 MET B O 1
ATOM 2292 N N . LEU B 1 87 ? 4.805 -1.202 -5.812 1 97.88 87 LEU B N 1
ATOM 2293 C CA . LEU B 1 87 ? 3.646 -0.875 -4.992 1 97.88 87 LEU B CA 1
ATOM 2294 C C . LEU B 1 87 ? 2.402 -0.695 -5.852 1 97.88 87 LEU B C 1
ATOM 2296 O O . LEU B 1 87 ? 2.254 0.323 -6.531 1 97.88 87 LEU B O 1
ATOM 2300 N N . TYR B 1 88 ? 1.568 -1.705 -5.781 1 98.56 88 TYR B N 1
ATOM 2301 C CA . TYR B 1 88 ? 0.424 -1.718 -6.684 1 98.56 88 TYR B CA 1
ATOM 2302 C C . TYR B 1 88 ? -0.857 -2.066 -5.938 1 98.56 88 TYR B C 1
ATOM 2304 O O . TYR B 1 88 ? -0.85 -2.916 -5.043 1 98.56 88 TYR B O 1
ATOM 2312 N N . GLN B 1 89 ? -1.964 -1.426 -6.371 1 98.75 89 GLN B N 1
ATOM 2313 C CA . GLN B 1 89 ? -3.312 -1.726 -5.902 1 98.75 89 GLN B CA 1
ATOM 2314 C C . GLN B 1 89 ? -4.312 -1.705 -7.055 1 98.75 89 GLN B C 1
ATOM 2316 O O . GLN B 1 89 ? -4.289 -0.799 -7.887 1 98.75 89 GLN B O 1
ATOM 2321 N N . CYS B 1 90 ? -5.18 -2.717 -7.066 1 98.62 90 CYS B N 1
ATOM 2322 C CA . CYS B 1 90 ? -6.309 -2.609 -7.988 1 98.62 90 CYS B CA 1
ATOM 2323 C C . CYS B 1 90 ? -7.125 -1.356 -7.703 1 98.62 90 CYS B C 1
ATOM 2325 O O . CYS B 1 90 ? -7.289 -0.966 -6.543 1 98.62 90 CYS B O 1
ATOM 2327 N N . SER B 1 91 ? -7.66 -0.795 -8.82 1 96.94 91 SER B N 1
ATOM 2328 C CA . SER B 1 91 ? -8.461 0.416 -8.672 1 96.94 91 SER B CA 1
ATOM 2329 C C . SER B 1 91 ? -9.797 0.117 -7.992 1 96.94 91 SER B C 1
ATOM 2331 O O . SER B 1 91 ? -10.305 -1.004 -8.07 1 96.94 91 SER B O 1
ATOM 2333 N N . ASP B 1 92 ? -10.32 1.213 -7.34 1 96.06 92 ASP B N 1
ATOM 2334 C CA . ASP B 1 92 ? -11.633 1.112 -6.715 1 96.06 92 ASP B CA 1
ATOM 2335 C C . ASP B 1 92 ? -11.688 -0.056 -5.734 1 96.06 92 ASP B C 1
ATOM 2337 O O . ASP B 1 92 ? -10.812 -0.191 -4.871 1 96.06 92 ASP B O 1
ATOM 2341 N N . ASP B 1 93 ? -12.781 -0.855 -5.809 1 96.12 93 ASP B N 1
ATOM 2342 C CA . ASP B 1 93 ? -12.914 -1.973 -4.879 1 96.12 93 ASP B CA 1
ATOM 2343 C C . ASP B 1 93 ? -12.602 -3.299 -5.57 1 96.12 93 ASP B C 1
ATOM 2345 O O . ASP B 1 93 ? -13.031 -4.359 -5.113 1 96.12 93 ASP B O 1
ATOM 2349 N N . LYS B 1 94 ? -11.891 -3.178 -6.684 1 97.94 94 LYS B N 1
ATOM 2350 C CA . LYS B 1 94 ? -11.523 -4.398 -7.398 1 97.94 94 LYS B CA 1
ATOM 2351 C C . LYS B 1 94 ? -10.445 -5.176 -6.645 1 97.94 94 LYS B C 1
ATOM 2353 O O . LYS B 1 94 ? -9.695 -4.598 -5.859 1 97.94 94 LYS B O 1
ATOM 2358 N N . VAL B 1 95 ? -10.422 -6.504 -6.973 1 98.56 95 VAL B N 1
ATOM 2359 C CA . VAL B 1 95 ? -9.445 -7.383 -6.336 1 98.56 95 VAL B CA 1
ATOM 2360 C C . VAL B 1 95 ? -8.742 -8.227 -7.398 1 98.56 95 VAL B C 1
ATOM 2362 O O . VAL B 1 95 ? -9.227 -8.344 -8.531 1 98.56 95 VAL B O 1
ATOM 2365 N N . ILE B 1 96 ? -7.613 -8.805 -7.074 1 98.88 96 ILE B N 1
ATOM 2366 C CA . ILE B 1 96 ? -6.75 -9.461 -8.047 1 98.88 96 ILE B CA 1
ATOM 2367 C C . ILE B 1 96 ? -7.328 -10.836 -8.398 1 98.88 96 ILE B C 1
ATOM 2369 O O . ILE B 1 96 ? -7.605 -11.641 -7.516 1 98.88 96 ILE B O 1
ATOM 2373 N N . SER B 1 97 ? -7.473 -11.047 -9.766 1 98.81 97 SER B N 1
ATOM 2374 C CA . SER B 1 97 ? -7.98 -12.305 -10.297 1 98.81 97 SER B CA 1
ATOM 2375 C C . SER B 1 97 ? -7.055 -12.867 -11.375 1 98.81 97 SER B C 1
ATOM 2377 O O . SER B 1 97 ? -7.469 -13.703 -12.18 1 98.81 97 SER B O 1
ATOM 2379 N N . GLY B 1 98 ? -5.855 -12.344 -11.461 1 98.81 98 GLY B N 1
ATOM 2380 C CA . GLY B 1 98 ? -4.883 -12.844 -12.422 1 98.81 98 GLY B CA 1
ATOM 2381 C C . GLY B 1 98 ? -3.541 -12.141 -12.336 1 98.81 98 GLY B C 1
ATOM 2382 O O . GLY B 1 98 ? -3.453 -11.023 -11.82 1 98.81 98 GLY B O 1
ATOM 2383 N N . ILE B 1 99 ? -2.535 -12.836 -12.789 1 98.81 99 ILE B N 1
ATOM 2384 C CA . ILE B 1 99 ? -1.174 -12.312 -12.797 1 98.81 99 ILE B CA 1
ATOM 2385 C C . ILE B 1 99 ? -0.523 -12.609 -14.148 1 98.81 99 ILE B C 1
ATOM 2387 O O . ILE B 1 99 ? -0.618 -13.727 -14.664 1 98.81 99 ILE B O 1
ATOM 2391 N N . MET B 1 100 ? 0.046 -11.609 -14.68 1 98.62 100 MET B N 1
ATOM 2392 C CA . MET B 1 100 ? 0.976 -11.75 -15.797 1 98.62 100 MET B CA 1
ATOM 2393 C C . MET B 1 100 ? 2.381 -11.312 -15.398 1 98.62 100 MET B C 1
ATOM 2395 O O . MET B 1 100 ? 2.543 -10.336 -14.656 1 98.62 100 MET B O 1
ATOM 2399 N N . SER B 1 101 ? 3.377 -12.055 -15.852 1 98.56 101 SER B N 1
ATOM 2400 C CA . SER B 1 101 ? 4.75 -11.672 -15.539 1 98.56 101 SER B CA 1
ATOM 2401 C C . SER B 1 101 ? 5.715 -12.141 -16.625 1 98.56 101 SER B C 1
ATOM 2403 O O . SER B 1 101 ? 5.5 -13.188 -17.25 1 98.56 101 SER B O 1
ATOM 2405 N N . VAL B 1 102 ? 6.684 -11.352 -16.844 1 98.38 102 VAL B N 1
ATOM 2406 C CA . VAL B 1 102 ? 7.758 -11.688 -17.766 1 98.38 102 VAL B CA 1
ATOM 2407 C C . VAL B 1 102 ? 9.102 -11.633 -17.047 1 98.38 102 VAL B C 1
ATOM 2409 O O . VAL B 1 102 ? 9.273 -10.859 -16.094 1 98.38 102 VAL B O 1
ATOM 2412 N N . PHE B 1 103 ? 9.969 -12.469 -17.5 1 98.12 103 PHE B N 1
ATOM 2413 C CA . PHE B 1 103 ? 11.312 -12.539 -16.938 1 98.12 103 PHE B CA 1
ATOM 2414 C C . PHE B 1 103 ? 12.336 -11.938 -17.891 1 98.12 103 PHE B C 1
ATOM 2416 O O . PHE B 1 103 ? 12.219 -12.086 -19.109 1 98.12 103 PHE B O 1
ATOM 2423 N N . ASP B 1 104 ? 13.312 -11.203 -17.344 1 97.25 104 ASP B N 1
ATOM 2424 C CA . ASP B 1 104 ? 14.438 -10.703 -18.125 1 97.25 104 ASP B CA 1
ATOM 2425 C C . ASP B 1 104 ? 15.758 -11.273 -17.594 1 97.25 104 ASP B C 1
ATOM 2427 O O . ASP B 1 104 ? 16.125 -11.062 -16.438 1 97.25 104 ASP B O 1
ATOM 2431 N N . GLY B 1 105 ? 16.516 -11.914 -18.469 1 95.31 105 GLY B N 1
ATOM 2432 C CA . GLY B 1 105 ? 17.719 -12.602 -18.078 1 95.31 105 GLY B CA 1
ATOM 2433 C C . GLY B 1 105 ? 18.859 -11.664 -17.703 1 95.31 105 GLY B C 1
ATOM 2434 O O . GLY B 1 105 ? 19.781 -12.055 -16.984 1 95.31 105 GLY B O 1
ATOM 2435 N N . TYR B 1 106 ? 18.828 -10.5 -18.219 1 95.06 106 TYR B N 1
ATOM 2436 C CA . TYR B 1 106 ? 19.844 -9.516 -17.875 1 95.06 106 TYR B CA 1
ATOM 2437 C C . TYR B 1 106 ? 19.609 -8.945 -16.484 1 95.06 106 TYR B C 1
ATOM 2439 O O . TYR B 1 106 ? 20.547 -8.867 -15.68 1 95.06 106 TYR B O 1
ATOM 2447 N N . HIS B 1 107 ? 18.438 -8.617 -16.188 1 94.88 107 HIS B N 1
ATOM 2448 C CA . HIS B 1 107 ? 18.094 -8.023 -14.906 1 94.88 107 HIS B CA 1
ATOM 2449 C C . HIS B 1 107 ? 17.875 -9.094 -13.844 1 94.88 107 HIS B C 1
ATOM 2451 O O . HIS B 1 107 ? 17.828 -8.797 -12.648 1 94.88 107 HIS B O 1
ATOM 2457 N N . LYS B 1 108 ? 17.688 -10.289 -14.32 1 96.25 108 LYS B N 1
ATOM 2458 C CA . LYS B 1 108 ? 17.391 -11.398 -13.422 1 96.25 108 LYS B CA 1
ATOM 2459 C C . LYS B 1 108 ? 16.203 -11.07 -12.523 1 96.25 108 LYS B C 1
ATOM 2461 O O . LYS B 1 108 ? 16.25 -11.281 -11.312 1 96.25 108 LYS B O 1
ATOM 2466 N N . ASP B 1 109 ? 15.219 -10.469 -13.109 1 96.81 109 ASP B N 1
ATOM 2467 C CA . ASP B 1 109 ? 14.031 -9.984 -12.414 1 96.81 109 ASP B CA 1
ATOM 2468 C C . ASP B 1 109 ? 12.781 -10.156 -13.281 1 96.81 109 ASP B C 1
ATOM 2470 O O . ASP B 1 109 ? 12.883 -10.508 -14.461 1 96.81 109 ASP B O 1
ATOM 2474 N N . ARG B 1 110 ? 11.672 -10 -12.664 1 97.31 110 ARG B N 1
ATOM 2475 C CA . ARG B 1 110 ? 10.391 -10.094 -13.367 1 97.31 110 ARG B CA 1
ATOM 2476 C C . ARG B 1 110 ? 9.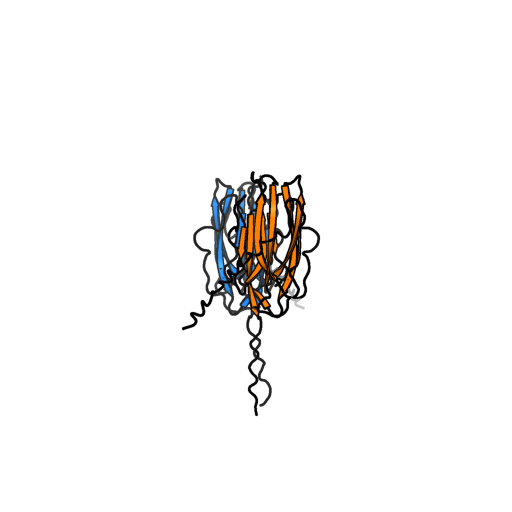617 -8.781 -13.273 1 97.31 110 ARG B C 1
ATOM 2478 O O . ARG B 1 110 ? 9.797 -8.023 -12.32 1 97.31 110 ARG B O 1
ATOM 2485 N N . ARG B 1 111 ? 8.789 -8.57 -14.234 1 97.81 111 ARG B N 1
ATOM 2486 C CA . ARG B 1 111 ? 7.785 -7.512 -14.203 1 97.81 111 ARG B CA 1
ATOM 2487 C C . ARG B 1 111 ? 6.375 -8.094 -14.203 1 97.81 111 ARG B C 1
ATOM 2489 O O . ARG B 1 111 ? 6.152 -9.195 -14.703 1 97.81 111 ARG B O 1
ATOM 2496 N N . TYR B 1 112 ? 5.488 -7.336 -13.648 1 98.69 112 TYR B N 1
ATOM 2497 C CA . TYR B 1 112 ? 4.184 -7.93 -13.367 1 98.69 112 TYR B CA 1
ATOM 2498 C C . TYR B 1 112 ? 3.061 -7.039 -13.891 1 98.69 112 TYR B C 1
ATOM 2500 O O . TYR B 1 112 ? 3.215 -5.82 -13.969 1 98.69 112 TYR B O 1
ATOM 2508 N N . ARG B 1 113 ? 1.996 -7.652 -14.32 1 98.75 113 ARG B N 1
ATOM 2509 C CA . ARG B 1 113 ? 0.672 -7.07 -14.508 1 98.75 113 ARG B CA 1
ATOM 2510 C C . ARG B 1 113 ? -0.38 -7.828 -13.703 1 98.75 113 ARG B C 1
ATOM 2512 O O . ARG B 1 113 ? -0.231 -9.023 -13.453 1 98.75 113 ARG B O 1
ATOM 2519 N N . PHE B 1 114 ? -1.396 -7.102 -13.352 1 98.88 114 PHE B N 1
ATOM 2520 C CA . PHE B 1 114 ? -2.434 -7.738 -12.555 1 98.88 114 PHE B CA 1
ATOM 2521 C C . PHE B 1 114 ? -3.803 -7.559 -13.195 1 98.88 114 PHE B C 1
ATOM 2523 O O . PHE B 1 114 ? -4.09 -6.504 -13.773 1 98.88 114 PHE B O 1
ATOM 2530 N N . TYR B 1 115 ? -4.531 -8.656 -13.148 1 98.88 115 TYR B N 1
ATOM 2531 C CA . TYR B 1 115 ? -5.922 -8.68 -13.594 1 98.88 115 TYR B CA 1
ATOM 2532 C C . TYR B 1 115 ? -6.871 -8.445 -12.43 1 98.88 115 TYR B C 1
ATOM 2534 O O . TYR B 1 115 ? -6.883 -9.211 -11.461 1 98.88 115 TYR B O 1
ATOM 2542 N N . CYS B 1 116 ? -7.68 -7.344 -12.5 1 98.75 116 CYS B N 1
ATOM 2543 C CA . CYS B 1 116 ? -8.5 -6.914 -11.375 1 98.75 116 CYS B CA 1
ATOM 2544 C C . CYS B 1 116 ? -9.984 -6.988 -11.719 1 98.75 116 CYS B C 1
ATOM 2546 O O . CYS B 1 116 ? -10.383 -6.648 -12.828 1 98.75 116 CYS B O 1
ATOM 2548 N N . CYS B 1 117 ? -10.781 -7.461 -10.742 1 98.5 117 CYS B N 1
ATOM 2549 C CA . CYS B 1 117 ? -12.211 -7.641 -10.984 1 98.5 117 CYS B CA 1
ATOM 2550 C C . CYS B 1 117 ? -13.031 -7.121 -9.812 1 98.5 117 CYS B C 1
ATOM 2552 O O . CYS B 1 117 ? -12.539 -7.074 -8.68 1 98.5 117 CYS B O 1
ATOM 2554 N N . ASP B 1 118 ? -14.305 -6.773 -10.141 1 96.94 118 ASP B N 1
ATOM 2555 C CA . ASP B 1 118 ? -15.281 -6.457 -9.102 1 96.94 118 ASP B CA 1
ATOM 2556 C C . ASP B 1 118 ? -15.93 -7.723 -8.555 1 96.94 118 ASP B C 1
ATOM 2558 O O . ASP B 1 118 ? -16.234 -8.648 -9.312 1 96.94 118 ASP B O 1
ATOM 2562 N N . VAL B 1 119 ? -16 -7.707 -7.219 1 95.06 119 VAL B N 1
ATOM 2563 C CA . VAL B 1 119 ? -16.906 -8.688 -6.621 1 95.06 119 VAL B CA 1
ATOM 2564 C C . VAL B 1 119 ? -18.266 -8.055 -6.379 1 95.06 119 VAL B C 1
ATOM 2566 O O . VAL B 1 119 ? -18.375 -7.047 -5.676 1 95.06 119 VAL B O 1
ATOM 2569 N N . ALA B 1 120 ? -19.25 -8.641 -6.992 1 86.81 120 ALA B N 1
ATOM 2570 C CA . ALA B 1 120 ? -20.578 -8.039 -7.039 1 86.81 120 ALA B CA 1
ATOM 2571 C C . ALA B 1 120 ? -21.078 -7.719 -5.637 1 86.81 120 ALA B C 1
ATOM 2573 O O . ALA B 1 120 ? -20.922 -8.523 -4.715 1 86.81 120 ALA B O 1
ATOM 2574 N N . ASP B 1 121 ? -21.641 -6.484 -5.508 1 83.56 121 ASP B N 1
ATOM 2575 C CA . ASP B 1 121 ? -22.359 -6.008 -4.332 1 83.56 121 ASP B CA 1
ATOM 2576 C C . ASP B 1 121 ? -21.453 -6 -3.102 1 83.56 121 ASP B C 1
ATOM 2578 O O . ASP B 1 121 ? -21.875 -6.367 -2.006 1 83.56 121 ASP B O 1
ATOM 2582 N N . SER B 1 122 ? -20.188 -5.824 -3.32 1 89.69 122 SER B N 1
ATOM 2583 C CA . SER B 1 122 ? -19.266 -5.812 -2.184 1 89.69 122 SER B CA 1
ATOM 2584 C C . SER B 1 122 ? -18.25 -4.676 -2.305 1 89.69 122 SER B C 1
ATOM 2586 O O . SER B 1 122 ? -18.016 -4.164 -3.398 1 89.69 122 SER B O 1
ATOM 2588 N N . VAL B 1 123 ? -17.797 -4.242 -1.197 1 91.62 123 VAL B N 1
ATOM 2589 C CA . VAL B 1 123 ? -16.656 -3.338 -1.159 1 91.62 123 VAL B CA 1
ATOM 2590 C C . VAL B 1 123 ? -15.461 -4.043 -0.519 1 91.62 123 VAL B C 1
ATOM 2592 O O . VAL B 1 123 ? -15.633 -4.949 0.301 1 91.62 123 VAL B O 1
ATOM 2595 N N . ALA B 1 124 ? -14.297 -3.682 -0.96 1 94.44 124 ALA B N 1
ATOM 2596 C CA . ALA B 1 124 ? -13.062 -4.102 -0.313 1 94.44 124 ALA B CA 1
ATOM 2597 C C . ALA B 1 124 ? -12.609 -3.078 0.722 1 94.44 124 ALA B C 1
ATOM 2599 O O . ALA B 1 124 ? -12.219 -1.962 0.37 1 94.44 124 ALA B O 1
ATOM 2600 N N . HIS B 1 125 ? -12.719 -3.451 1.963 1 94.75 125 HIS B N 1
ATOM 2601 C CA . HIS B 1 125 ? -12.406 -2.512 3.033 1 94.75 125 HIS B CA 1
ATOM 2602 C C . HIS B 1 125 ? -11.57 -3.174 4.121 1 94.75 125 HIS B C 1
ATOM 2604 O O . HIS B 1 125 ? -11.219 -4.352 4.012 1 94.75 125 HIS B O 1
ATOM 2610 N N . SER B 1 126 ? -11.094 -2.391 5.125 1 95.75 126 SER B N 1
ATOM 2611 C CA . SER B 1 126 ? -10.219 -2.885 6.184 1 95.75 126 SER B CA 1
ATOM 2612 C C . SER B 1 126 ? -8.953 -3.51 5.609 1 95.75 126 SER B C 1
ATOM 2614 O O . SER B 1 126 ? -8.531 -4.582 6.047 1 95.75 126 SER B O 1
ATOM 2616 N N . CYS B 1 127 ? -8.422 -2.85 4.566 1 98.19 127 CYS B N 1
ATOM 2617 C CA . CYS B 1 127 ? -7.281 -3.4 3.84 1 98.19 127 CYS B CA 1
ATOM 2618 C C . CYS B 1 127 ? -5.992 -3.234 4.637 1 98.19 127 CYS B C 1
ATOM 2620 O O . CYS B 1 127 ? -5.82 -2.24 5.344 1 98.19 127 CYS B O 1
ATOM 2622 N N . ALA B 1 128 ? -5.102 -4.18 4.52 1 98.38 128 ALA B N 1
ATOM 2623 C CA . ALA B 1 128 ? -3.781 -4.109 5.141 1 98.38 128 ALA B CA 1
ATOM 2624 C C . ALA B 1 128 ? -2.771 -4.961 4.379 1 98.38 128 ALA B C 1
ATOM 2626 O O . ALA B 1 128 ? -3.094 -6.066 3.934 1 98.38 128 ALA B O 1
ATOM 2627 N N . PHE B 1 129 ? -1.529 -4.457 4.297 1 98.69 129 PHE B N 1
ATOM 2628 C CA . PHE B 1 129 ? -0.45 -5.289 3.773 1 98.69 129 PHE B CA 1
ATOM 2629 C C . PHE B 1 129 ? -0.009 -6.316 4.809 1 98.69 129 PHE B C 1
ATOM 2631 O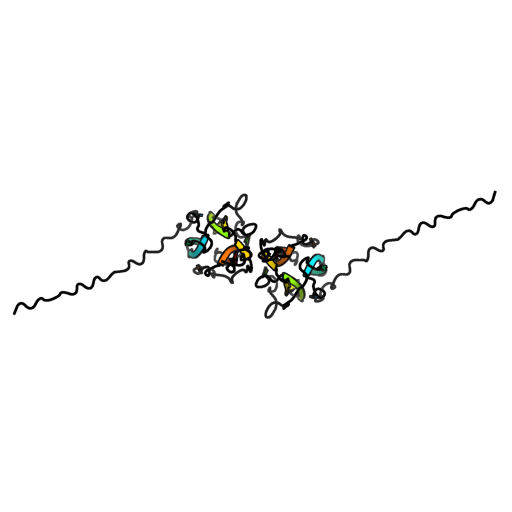 O . PHE B 1 129 ? 0.081 -6.008 5.996 1 98.69 129 PHE B O 1
ATOM 2638 N N . THR B 1 130 ? 0.285 -7.492 4.32 1 98.56 130 THR B N 1
ATOM 2639 C CA . THR B 1 130 ? 0.9 -8.516 5.156 1 98.56 130 THR B CA 1
ATOM 2640 C C . THR B 1 130 ? 2.348 -8.156 5.477 1 98.56 130 THR B C 1
ATOM 2642 O O . THR B 1 130 ? 2.91 -7.234 4.883 1 98.56 130 THR B O 1
ATOM 2645 N N . SER B 1 131 ? 2.898 -8.93 6.465 1 96.88 131 SER B N 1
ATOM 2646 C CA . SER B 1 131 ? 4.355 -8.992 6.488 1 96.88 131 SER B CA 1
ATOM 2647 C C . SER B 1 131 ? 4.898 -9.688 5.242 1 96.88 131 SER B C 1
ATOM 2649 O O . SER B 1 131 ? 4.133 -10.227 4.441 1 96.88 131 SER B O 1
ATOM 2651 N N . TYR B 1 132 ? 6.203 -9.633 5.09 1 97.31 132 TYR B N 1
ATOM 2652 C CA . TYR B 1 132 ? 6.785 -10.367 3.979 1 97.31 132 TYR B CA 1
ATOM 2653 C C . TYR B 1 132 ? 6.375 -11.836 4.023 1 97.31 132 TYR B C 1
ATOM 2655 O O . TYR B 1 132 ? 6.492 -12.484 5.066 1 97.31 132 TYR B O 1
ATOM 2663 N N . GLN B 1 133 ? 5.965 -12.297 2.867 1 98.56 133 GLN B N 1
ATOM 2664 C CA . GLN B 1 133 ? 5.473 -13.664 2.791 1 98.56 133 GLN B CA 1
ATOM 2665 C C . GLN B 1 133 ? 6.57 -14.625 2.342 1 98.56 133 GLN B C 1
ATOM 2667 O O . GLN B 1 133 ? 6.363 -15.836 2.299 1 98.56 133 GLN B O 1
ATOM 2672 N N . ASN B 1 134 ? 7.719 -14.133 1.992 1 97.5 134 ASN B N 1
ATOM 2673 C CA . ASN B 1 134 ? 8.93 -14.906 1.741 1 97.5 134 ASN B CA 1
ATOM 2674 C C . ASN B 1 134 ? 10.188 -14.125 2.119 1 97.5 134 ASN B C 1
ATOM 2676 O O . ASN B 1 134 ? 10.18 -12.898 2.115 1 97.5 134 ASN B O 1
ATOM 2680 N N . ASP B 1 135 ? 11.242 -14.898 2.43 1 94.88 135 ASP B N 1
ATOM 2681 C CA . ASP B 1 135 ? 12.594 -14.352 2.416 1 94.88 135 ASP B CA 1
ATOM 2682 C C . ASP B 1 135 ? 13.312 -14.688 1.109 1 94.88 135 ASP B C 1
ATOM 2684 O O . ASP B 1 135 ? 12.836 -15.516 0.33 1 94.88 135 ASP B O 1
ATOM 2688 N N . TYR B 1 136 ? 14.352 -14.031 0.927 1 94.06 136 TYR B N 1
ATOM 2689 C CA . TYR B 1 136 ? 15.133 -14.336 -0.266 1 94.06 136 TYR B CA 1
ATOM 2690 C C . TYR B 1 136 ? 15.453 -15.828 -0.335 1 94.06 136 TYR B C 1
ATOM 2692 O O . TYR B 1 136 ? 15.82 -16.438 0.673 1 94.06 136 TYR B O 1
ATOM 2700 N N . ASN B 1 137 ? 15.227 -16.344 -1.515 1 94.75 137 ASN B N 1
ATOM 2701 C CA . ASN B 1 137 ? 15.547 -17.734 -1.837 1 94.75 137 ASN B CA 1
ATOM 2702 C C . ASN B 1 137 ? 14.648 -18.703 -1.076 1 94.75 137 ASN B C 1
ATOM 2704 O O . ASN B 1 137 ? 14.953 -19.891 -0.986 1 94.75 137 ASN B O 1
ATOM 2708 N N . ARG B 1 138 ? 13.602 -18.156 -0.436 1 95.56 138 ARG B N 1
ATOM 2709 C CA . ARG B 1 138 ? 12.703 -19.031 0.31 1 95.56 138 ARG B CA 1
ATOM 2710 C C . ARG B 1 138 ? 11.336 -19.109 -0.362 1 95.56 138 ARG B C 1
ATOM 2712 O O . ARG B 1 138 ? 10.969 -18.234 -1.146 1 95.56 138 ARG B O 1
ATOM 2719 N N . LYS B 1 139 ? 10.703 -20.141 -0.033 1 97.19 139 LYS B N 1
ATOM 2720 C CA . LYS B 1 139 ? 9.375 -20.391 -0.596 1 97.19 139 LYS B CA 1
ATOM 2721 C C . LYS B 1 139 ? 8.359 -19.375 -0.081 1 97.19 139 LYS B C 1
ATOM 2723 O O . LYS B 1 139 ? 8.414 -18.969 1.083 1 97.19 139 LYS B O 1
ATOM 2728 N N . LEU B 1 140 ? 7.543 -18.938 -0.996 1 98.5 140 LEU B N 1
ATOM 2729 C CA . LEU B 1 140 ? 6.34 -18.188 -0.671 1 98.5 140 LEU B CA 1
ATOM 2730 C C . LEU B 1 140 ? 5.109 -19.078 -0.704 1 98.5 140 LEU B C 1
ATOM 2732 O O . LEU B 1 140 ? 4.895 -19.812 -1.671 1 98.5 140 LEU B O 1
ATOM 2736 N N . ASP B 1 141 ? 4.41 -19.141 0.374 1 98.44 141 ASP B N 1
ATOM 2737 C CA . ASP B 1 141 ? 3.176 -19.906 0.5 1 98.44 141 ASP B CA 1
ATOM 2738 C C . ASP B 1 141 ? 2.131 -19.141 1.304 1 98.44 141 ASP B C 1
ATOM 2740 O O . ASP B 1 141 ? 2.137 -19.172 2.535 1 98.44 141 ASP B O 1
ATOM 2744 N N . TYR B 1 142 ? 1.257 -18.516 0.56 1 98.81 142 TYR B N 1
ATOM 2745 C CA . TYR B 1 142 ? 0.291 -17.656 1.223 1 98.81 142 TYR B CA 1
ATOM 2746 C C . TYR B 1 142 ? -1.135 -18.031 0.839 1 98.81 142 TYR B C 1
ATOM 2748 O O . TYR B 1 142 ? -1.464 -18.109 -0.346 1 98.81 142 TYR B O 1
ATOM 2756 N N . GLU B 1 143 ? -1.967 -18.234 1.842 1 98.75 143 GLU B N 1
ATOM 2757 C CA . GLU B 1 143 ? -3.395 -18.484 1.669 1 98.75 143 GLU B CA 1
ATOM 2758 C C . GLU B 1 143 ? -4.227 -17.312 2.174 1 98.75 143 GLU B C 1
ATOM 2760 O O . GLU B 1 143 ? -4.102 -16.906 3.33 1 98.75 143 GLU B O 1
ATOM 2765 N N . VAL B 1 144 ? -5.09 -16.812 1.291 1 98.38 144 VAL B N 1
ATOM 2766 C CA . VAL B 1 144 ? -5.957 -15.703 1.659 1 98.38 144 VAL B CA 1
ATOM 2767 C C . VAL B 1 144 ? -7.062 -16.203 2.59 1 98.38 144 VAL B C 1
ATOM 2769 O O . VAL B 1 144 ? -7.734 -17.188 2.295 1 98.38 144 VAL B O 1
ATOM 2772 N N . PRO B 1 145 ? -7.285 -15.508 3.736 1 97.5 145 PRO B N 1
ATOM 2773 C CA . PRO B 1 145 ? -8.367 -15.945 4.625 1 97.5 145 PRO B CA 1
ATOM 2774 C C . PRO B 1 145 ? -9.742 -15.859 3.969 1 97.5 145 PRO B C 1
ATOM 2776 O O . PRO B 1 145 ? -9.969 -15 3.117 1 97.5 145 PRO B O 1
ATOM 2779 N N . ASN B 1 146 ? -10.617 -16.734 4.488 1 94.94 146 ASN B N 1
ATOM 2780 C CA . ASN B 1 146 ? -11.992 -16.703 3.988 1 94.94 146 ASN B CA 1
ATOM 2781 C C . ASN B 1 146 ? -12.617 -15.328 4.164 1 94.94 146 ASN B C 1
ATOM 2783 O O . ASN B 1 146 ? -12.461 -14.695 5.211 1 94.94 146 ASN B O 1
ATOM 2787 N N . GLY B 1 147 ? -13.297 -14.883 3.115 1 94.06 147 GLY B N 1
ATOM 2788 C CA . GLY B 1 147 ? -13.977 -13.602 3.178 1 94.06 147 GLY B CA 1
ATOM 2789 C C . GLY B 1 147 ? -13.07 -12.43 2.818 1 94.06 147 GLY B C 1
ATOM 2790 O O . GLY B 1 147 ? -13.523 -11.289 2.756 1 94.06 147 GLY B O 1
ATOM 2791 N N . TRP B 1 148 ? -11.828 -12.742 2.623 1 97 148 TRP B N 1
ATOM 2792 C CA . TRP B 1 148 ? -10.859 -11.711 2.25 1 97 148 TRP B CA 1
ATOM 2793 C C . TRP B 1 148 ? -10.367 -11.93 0.824 1 97 148 TRP B C 1
ATOM 2795 O O . TRP B 1 148 ? -10.594 -12.984 0.232 1 97 148 TRP B O 1
ATOM 2805 N N . ALA B 1 149 ? -9.766 -10.898 0.242 1 98.06 149 ALA B N 1
ATOM 2806 C CA . ALA B 1 149 ? -9.211 -10.961 -1.109 1 98.06 149 ALA B CA 1
ATOM 2807 C C . ALA B 1 149 ? -7.926 -10.156 -1.22 1 98.06 149 ALA B C 1
ATOM 2809 O O . ALA B 1 149 ? -7.688 -9.242 -0.422 1 98.06 149 ALA B O 1
ATOM 2810 N N . ILE B 1 150 ? -7.09 -10.492 -2.203 1 98.88 150 ILE B N 1
ATOM 2811 C CA . ILE B 1 150 ? -5.883 -9.727 -2.479 1 98.88 150 ILE B CA 1
ATOM 2812 C C . ILE B 1 150 ? -6.234 -8.508 -3.34 1 98.88 150 ILE B C 1
ATOM 2814 O O . ILE B 1 150 ? -6.801 -8.656 -4.426 1 98.88 150 ILE B O 1
ATOM 2818 N N . LYS B 1 151 ? -5.895 -7.344 -2.812 1 98.81 151 LYS B N 1
ATOM 2819 C CA . LYS B 1 151 ? -6.164 -6.113 -3.549 1 98.81 151 LYS B CA 1
ATOM 2820 C C . LYS B 1 151 ? -4.879 -5.508 -4.102 1 98.81 151 LYS B C 1
ATOM 2822 O O . LYS B 1 151 ? -4.895 -4.852 -5.145 1 98.81 151 LYS B O 1
ATOM 2827 N N . GLY B 1 152 ? -3.805 -5.66 -3.383 1 98.88 152 GLY B N 1
ATOM 2828 C CA . GLY B 1 152 ? -2.555 -5.02 -3.762 1 98.88 152 GLY B CA 1
ATOM 2829 C C . GLY B 1 152 ? -1.34 -5.895 -3.52 1 98.88 152 GLY B C 1
ATOM 2830 O O . GLY B 1 152 ? -1.439 -6.941 -2.877 1 98.88 152 GLY B O 1
ATOM 2831 N N . VAL B 1 153 ? -0.196 -5.453 -4.125 1 98.88 153 VAL B N 1
ATOM 2832 C CA . VAL B 1 153 ? 1.072 -6.164 -4.004 1 98.88 153 VAL B CA 1
ATOM 2833 C C . VAL B 1 153 ? 2.205 -5.164 -3.781 1 98.88 153 VAL B C 1
ATOM 2835 O O . VAL B 1 153 ? 2.26 -4.121 -4.434 1 98.88 153 VAL B O 1
ATOM 2838 N N . PHE B 1 154 ? 3.006 -5.445 -2.799 1 98.44 154 PHE B N 1
ATOM 2839 C CA . PHE B 1 154 ? 4.289 -4.773 -2.637 1 98.44 154 PHE B CA 1
ATOM 2840 C C . PHE B 1 154 ? 5.441 -5.758 -2.816 1 98.44 154 PHE B C 1
ATOM 2842 O O . PHE B 1 154 ? 5.395 -6.875 -2.303 1 98.44 154 PHE B O 1
ATOM 2849 N N . SER B 1 155 ? 6.434 -5.359 -3.57 1 97.12 155 SER B N 1
ATOM 2850 C CA . SER B 1 155 ? 7.613 -6.191 -3.781 1 97.12 155 SER B CA 1
ATOM 2851 C C . SER B 1 155 ? 8.836 -5.348 -4.109 1 97.12 155 SER B C 1
ATOM 2853 O O . SER B 1 155 ? 8.711 -4.199 -4.543 1 97.12 155 SER B O 1
ATOM 2855 N N . HIS B 1 156 ? 9.961 -5.906 -3.777 1 92.06 156 HIS B N 1
ATOM 2856 C CA . HIS B 1 156 ? 11.18 -5.227 -4.207 1 92.06 156 HIS B CA 1
ATOM 2857 C C . HIS B 1 156 ? 12.273 -6.23 -4.57 1 92.06 156 HIS B C 1
ATOM 2859 O O . HIS B 1 156 ? 12.281 -7.355 -4.062 1 92.06 156 HIS B O 1
ATOM 2865 N N . HIS B 1 157 ? 13.078 -5.875 -5.512 1 87.69 157 HIS B N 1
ATOM 2866 C CA . HIS B 1 157 ? 14.25 -6.605 -5.977 1 87.69 157 HIS B CA 1
ATOM 2867 C C . HIS B 1 157 ? 15.539 -5.848 -5.656 1 87.69 157 HIS B C 1
ATOM 2869 O O . HIS B 1 157 ? 16.625 -6.242 -6.098 1 87.69 157 HIS B O 1
ATOM 2875 N N . TRP B 1 158 ? 15.531 -5.031 -4.828 1 69.94 158 TRP B N 1
ATOM 2876 C CA . TRP B 1 158 ? 16.594 -4.031 -4.742 1 69.94 158 TRP B CA 1
ATOM 2877 C C . TRP B 1 158 ? 17.812 -4.602 -4.035 1 69.94 158 TRP B C 1
ATOM 2879 O O . TRP B 1 158 ? 17.734 -5.051 -2.891 1 69.94 158 TRP B O 1
ATOM 2889 N N . ASN B 1 159 ? 18.75 -4.387 -4.805 1 66.56 159 ASN B N 1
ATOM 2890 C CA . ASN B 1 159 ? 20.156 -4.484 -4.426 1 66.56 159 ASN B CA 1
ATOM 2891 C C . ASN B 1 159 ? 20.422 -5.699 -3.541 1 66.56 159 ASN B C 1
ATOM 2893 O O . ASN B 1 159 ? 21.031 -5.578 -2.479 1 66.56 159 ASN B O 1
ATOM 2897 N N . ASN B 1 160 ? 19.906 -6.68 -4.008 1 73.06 160 ASN B N 1
ATOM 2898 C CA . ASN B 1 160 ? 20.266 -7.828 -3.186 1 73.06 160 ASN B CA 1
ATOM 2899 C C . ASN B 1 160 ? 21.047 -8.867 -3.986 1 73.06 160 ASN B C 1
ATOM 2901 O O . ASN B 1 160 ? 20.781 -9.062 -5.176 1 73.06 160 ASN B O 1
ATOM 2905 N N . PRO B 1 161 ? 21.969 -9.398 -3.314 1 83.81 161 PRO B N 1
ATOM 2906 C CA . PRO B 1 161 ? 22.797 -10.398 -3.994 1 83.81 161 PRO B CA 1
ATOM 2907 C C . PRO B 1 161 ? 22 -11.648 -4.375 1 83.81 161 PRO B C 1
ATOM 2909 O O . PRO B 1 161 ? 22.484 -12.469 -5.164 1 83.81 161 PRO B O 1
ATOM 2912 N N . HIS B 1 162 ? 20.828 -11.789 -3.938 1 88.44 162 HIS B N 1
ATOM 2913 C CA . HIS B 1 162 ? 20.047 -12.992 -4.152 1 88.44 162 HIS B CA 1
ATOM 2914 C C . HIS B 1 162 ? 19.281 -12.93 -5.477 1 88.44 162 HIS B C 1
ATOM 2916 O O . HIS B 1 162 ? 18.766 -13.945 -5.949 1 88.44 162 HIS B O 1
ATOM 2922 N N . GLU B 1 163 ? 19.219 -11.742 -6.105 1 93.31 163 GLU B N 1
ATOM 2923 C CA . GLU B 1 163 ? 18.484 -11.547 -7.348 1 93.31 163 GLU B CA 1
ATOM 2924 C C . GLU B 1 163 ? 17.078 -12.125 -7.246 1 93.31 163 GLU B C 1
ATOM 2926 O O . GLU B 1 163 ? 16.625 -12.828 -8.148 1 93.31 163 GLU B O 1
ATOM 2931 N N . ASP B 1 164 ? 16.469 -12.016 -6.039 1 96.19 164 ASP B N 1
ATOM 2932 C CA . ASP B 1 164 ? 15.109 -12.469 -5.727 1 96.19 164 ASP B CA 1
ATOM 2933 C C . ASP B 1 164 ? 14.258 -11.328 -5.191 1 96.19 164 ASP B C 1
ATOM 2935 O O . ASP B 1 164 ? 14.781 -10.305 -4.742 1 96.19 164 ASP B O 1
ATOM 2939 N N . ARG B 1 165 ? 12.953 -11.484 -5.391 1 96.38 165 ARG B N 1
ATOM 2940 C CA . ARG B 1 165 ? 12.016 -10.516 -4.832 1 96.38 165 ARG B CA 1
ATOM 2941 C C . ARG B 1 165 ? 11.367 -11.047 -3.559 1 96.38 165 ARG B C 1
ATOM 2943 O O . ARG B 1 165 ? 11.195 -12.258 -3.406 1 96.38 165 ARG B O 1
ATOM 2950 N N . ARG B 1 166 ? 11.047 -10.148 -2.682 1 95.94 166 ARG B N 1
ATOM 2951 C CA . ARG B 1 166 ? 10.164 -10.43 -1.557 1 95.94 166 ARG B CA 1
ATOM 2952 C C . ARG B 1 166 ? 8.805 -9.758 -1.745 1 95.94 166 ARG B C 1
ATOM 2954 O O . ARG B 1 166 ? 8.711 -8.711 -2.387 1 95.94 166 ARG B O 1
ATOM 2961 N N . PHE B 1 167 ? 7.828 -10.445 -1.215 1 98.12 167 PHE B N 1
ATOM 2962 C CA . PHE B 1 167 ? 6.48 -9.992 -1.538 1 98.12 167 PHE B CA 1
ATOM 2963 C C . PHE B 1 167 ? 5.664 -9.773 -0.27 1 98.12 167 PHE B C 1
ATOM 2965 O O . PHE B 1 167 ? 5.766 -10.547 0.681 1 98.12 167 PHE B O 1
ATOM 2972 N N . LYS B 1 168 ? 4.918 -8.664 -0.189 1 98.62 168 LYS B N 1
ATOM 2973 C CA . LYS B 1 168 ? 3.762 -8.453 0.677 1 98.62 168 LYS B CA 1
ATOM 2974 C C . LYS B 1 168 ? 2.471 -8.398 -0.132 1 98.62 168 LYS B C 1
ATOM 2976 O O . LYS B 1 168 ? 2.465 -7.938 -1.274 1 98.62 168 LYS B O 1
ATOM 2981 N N . PHE B 1 169 ? 1.409 -8.875 0.438 1 98.94 169 PHE B N 1
ATOM 2982 C CA . PHE B 1 169 ? 0.099 -8.766 -0.192 1 98.94 169 PHE B CA 1
ATOM 2983 C C . PHE B 1 169 ? -0.836 -7.906 0.646 1 98.94 169 PHE B C 1
ATOM 2985 O O . PHE B 1 169 ? -0.83 -7.988 1.876 1 98.94 169 PHE B O 1
ATOM 2992 N N . GLU B 1 170 ? -1.521 -7.043 -0.076 1 98.94 170 GLU B N 1
ATOM 2993 C CA . GLU B 1 170 ? -2.596 -6.328 0.607 1 98.94 170 GLU B CA 1
ATOM 2994 C C . GLU B 1 170 ? -3.895 -7.129 0.58 1 98.94 170 GLU B C 1
ATOM 2996 O O . GLU B 1 170 ? -4.414 -7.441 -0.493 1 98.94 170 GLU B O 1
ATOM 3001 N N . ILE B 1 171 ? -4.422 -7.418 1.724 1 98.75 171 ILE B N 1
ATOM 3002 C CA . ILE B 1 171 ? -5.676 -8.156 1.776 1 98.75 171 ILE B CA 1
ATOM 3003 C C . ILE B 1 171 ? -6.781 -7.262 2.324 1 98.75 171 ILE B C 1
ATOM 3005 O O . ILE B 1 171 ? -6.539 -6.434 3.205 1 98.75 171 ILE B O 1
ATOM 3009 N N . CYS B 1 172 ? -7.938 -7.43 1.786 1 97.81 172 CYS B N 1
ATOM 3010 C CA . CYS B 1 172 ? -9.109 -6.648 2.168 1 97.81 172 CYS B CA 1
ATOM 3011 C C . CYS B 1 172 ? -10.297 -7.551 2.457 1 97.81 172 CYS B C 1
ATOM 3013 O O . CYS B 1 172 ? -10.484 -8.578 1.798 1 97.81 172 CYS B O 1
ATOM 3015 N N . LYS B 1 173 ? -11.07 -7.109 3.41 1 95.31 173 LYS B N 1
ATOM 3016 C CA . LYS B 1 173 ? -12.336 -7.785 3.668 1 95.31 173 LYS B CA 1
ATOM 3017 C C . LYS B 1 173 ? -13.375 -7.438 2.602 1 95.31 173 LYS B C 1
ATOM 3019 O O . LYS B 1 173 ? -13.484 -6.277 2.193 1 95.31 173 LYS B O 1
ATOM 3024 N N . LEU B 1 174 ? -14.07 -8.477 2.139 1 93.5 174 LEU B N 1
ATOM 3025 C CA . LEU B 1 174 ? -15.164 -8.258 1.199 1 93.5 174 LEU B CA 1
ATOM 3026 C C . LEU B 1 174 ? -16.516 -8.273 1.921 1 93.5 174 LEU B C 1
ATOM 3028 O O . LEU B 1 174 ? -16.922 -9.297 2.459 1 93.5 174 LEU B O 1
ATOM 3032 N N . ASP B 1 175 ? -17.141 -7.137 1.986 1 88.25 175 ASP B N 1
ATOM 3033 C CA . ASP B 1 175 ? -18.438 -7.059 2.637 1 88.25 175 ASP B CA 1
ATOM 3034 C C . ASP B 1 175 ? -19.469 -6.371 1.735 1 88.25 175 ASP B C 1
ATOM 3036 O O . ASP B 1 175 ? -19.109 -5.539 0.901 1 88.25 175 ASP B O 1
ATOM 3040 N N . SER B 1 176 ? -20.75 -6.875 1.867 1 79.12 176 SER B N 1
ATOM 3041 C CA . SER B 1 176 ? -21.828 -6.273 1.092 1 79.12 176 SER B CA 1
ATOM 3042 C C . SER B 1 176 ? -22.172 -4.879 1.606 1 79.12 176 SER B C 1
ATOM 3044 O O . SER B 1 176 ? -22.125 -4.633 2.812 1 79.12 176 SER B O 1
ATOM 3046 N N . LEU B 1 177 ? -22.125 -3.951 0.705 1 63.31 177 LEU B N 1
ATOM 3047 C CA . LEU B 1 177 ? -22.609 -2.643 1.133 1 63.31 177 LEU B CA 1
ATOM 3048 C C . LEU B 1 177 ? -24.094 -2.695 1.477 1 63.31 177 LEU B C 1
ATOM 3050 O O . LEU B 1 177 ? -24.703 -1.669 1.789 1 63.31 177 LEU B O 1
ATOM 3054 N N . GLN B 1 178 ? -24.859 -3.998 1.396 1 51.72 178 GLN B N 1
ATOM 3055 C CA . GLN B 1 178 ? -26.312 -4.008 1.461 1 51.72 178 GLN B CA 1
ATOM 3056 C C . GLN B 1 178 ? -26.812 -3.385 2.764 1 51.72 178 GLN B C 1
ATOM 3058 O O . GLN B 1 178 ? -26.281 -3.684 3.84 1 51.72 178 GLN B O 1
ATOM 3063 N N . CYS B 1 179 ? -27.203 -2.254 2.639 1 46.88 179 CYS B N 1
ATOM 3064 C CA . CYS B 1 179 ? -28.25 -1.746 3.51 1 46.88 179 CYS B CA 1
ATOM 3065 C C . CYS B 1 179 ? -29.359 -2.787 3.701 1 46.88 179 CYS B C 1
ATOM 3067 O O . CYS B 1 179 ? -29.875 -3.334 2.727 1 46.88 179 CYS B O 1
ATOM 3069 N N . GLU B 1 180 ? -29.266 -3.686 4.645 1 41.22 180 GLU B N 1
ATOM 3070 C CA . GLU B 1 180 ? -30.375 -4.602 4.867 1 41.22 180 GLU B CA 1
ATOM 3071 C C . GLU B 1 180 ? -31.703 -3.963 4.473 1 41.22 180 GLU B C 1
ATOM 3073 O O . GLU B 1 180 ? -32.094 -2.914 5.004 1 41.22 180 GLU B O 1
ATOM 3078 N N . ARG B 1 181 ? -32.219 -4.211 3.363 1 33.97 181 ARG B N 1
ATOM 3079 C CA . ARG B 1 181 ? -33.625 -3.855 3.057 1 33.97 181 ARG B CA 1
ATOM 3080 C C . ARG B 1 181 ? -34.562 -4.332 4.16 1 33.97 181 ARG B C 1
ATOM 3082 O O . ARG B 1 181 ? -34.438 -5.449 4.656 1 33.97 181 ARG B O 1
ATOM 3089 N N . PRO B 1 182 ? -35.312 -3.381 4.867 1 33.22 182 PRO B N 1
ATOM 3090 C CA . PRO B 1 182 ? -36.312 -3.912 5.793 1 33.22 182 PRO B CA 1
ATOM 3091 C C . PRO B 1 182 ? -37.156 -5.035 5.176 1 33.22 182 PRO B C 1
ATOM 3093 O O . PRO B 1 182 ? -37.469 -5 3.979 1 33.22 182 PRO B O 1
ATOM 3096 N N . ASP B 1 183 ? -37.125 -6.164 5.676 1 32.25 183 ASP B N 1
ATOM 3097 C CA . ASP B 1 183 ? -38.094 -7.223 5.449 1 32.25 183 ASP B CA 1
ATOM 3098 C C . ASP B 1 183 ? -39.5 -6.652 5.375 1 32.25 183 ASP B C 1
ATOM 3100 O O . ASP B 1 183 ? -40 -6.059 6.34 1 32.25 183 ASP B O 1
ATOM 3104 N N . ASN B 1 184 ? -40 -6.094 4.266 1 32.72 184 ASN B N 1
ATOM 3105 C CA . ASN B 1 184 ? -41.469 -5.957 4.098 1 32.72 184 ASN B CA 1
ATOM 3106 C C . ASN B 1 184 ? -42.188 -7.184 4.621 1 32.72 184 ASN B C 1
ATOM 3108 O O . ASN B 1 184 ? -42.062 -8.281 4.074 1 32.72 184 ASN B O 1
ATOM 3112 N N . ASP B 1 185 ? -42.438 -7.402 5.898 1 27.78 185 ASP B N 1
ATOM 3113 C CA . ASP B 1 185 ? -43.5 -8.266 6.371 1 27.78 185 ASP B CA 1
ATOM 3114 C C . ASP B 1 185 ? -44.781 -8.062 5.543 1 27.78 185 ASP B C 1
ATOM 3116 O O . ASP B 1 185 ? -45.156 -6.93 5.242 1 27.78 185 ASP B O 1
ATOM 3120 N N . ILE B 1 186 ? -45.469 -9.164 4.93 1 27.38 186 ILE B N 1
ATOM 3121 C CA . ILE B 1 186 ? -46.719 -9.547 4.262 1 27.38 186 ILE B CA 1
ATOM 3122 C C . ILE B 1 186 ? -47.906 -9.133 5.117 1 27.38 186 ILE B C 1
ATOM 3124 O O . ILE B 1 186 ? -48.062 -9.586 6.25 1 27.38 186 ILE B O 1
ATOM 3128 N N . LEU B 1 187 ? -48.375 -7.961 5.051 1 22.67 187 LEU B N 1
ATOM 3129 C CA . LEU B 1 187 ? -49.812 -7.77 5.293 1 22.67 187 LEU B CA 1
ATOM 3130 C C . LEU B 1 187 ? -50.625 -8.758 4.473 1 22.67 187 LEU B C 1
ATOM 3132 O O . LEU B 1 187 ? -50.719 -8.633 3.25 1 22.67 187 LEU B O 1
ATOM 3136 N N . GLU B 1 188 ? -50.344 -10.125 4.594 1 19.67 188 GLU B N 1
ATOM 3137 C CA . GLU B 1 188 ? -51.594 -10.891 4.566 1 19.67 188 GLU B CA 1
ATOM 3138 C C . GLU B 1 188 ? -52.281 -10.844 5.918 1 19.67 188 GLU B C 1
ATOM 3140 O O . GLU B 1 188 ? -51.656 -10.891 6.965 1 19.67 188 GLU B O 1
#